Protein AF-A0A1D7NIK4-F1 (afdb_monomer_lite)

Secondary structure (DSSP, 8-state):
-------PPPP--------------PPP-TTTTTSS------SHHHHHHHHHPSP-GGGHHHHHHHHHHHHHHHHTSPPPSS-SEEEE-SS-TTS-EEEEE-SS-SSS--EEEEE-TT--S--S-EEEEE-SSSSSS--EEEEEEEEEE-TTS-EEEEEEEEE-SSSSSS--EEEE--B-SS-SSSPPTTEEEEEE-SSSSSB--EEEEEETTEEEE-PPPTTSB----BTT---GGGS-BTTSBPS-HHHHHHHHHHHHHHT-

Sequence (264 aa):
MLAATRMVWLSLVLVLGTGGAVMSGELPDAQALARAAPNKPTTPEARRLAKVSPYADARRWETFLAVREVFRRNWLKPKSTAPFRQGQSSTFTQYPLLQVEDRDSDGKADFFAYLPPDGSDQTQEFGAFFDLDGNGQTDCVVVYGGLLFDARMEAILWHHYALDTDGDGKFDVRVFEAIDLGHDGLPDDGVTAWVYDTDHDGLIDKAEHIAKGNITAITPQADGRLDLGYILHTEPAEQPRIGGPVPTDFFEMVAREVDALLAR

pLDDT: mean 82.0, std 21.95, range [22.92, 98.19]

Foldseek 3Di:
DDDDDDDDDDDDDDDDDDDDDDDDDDDPDPVVVVPDDDDDQPFPLSNQLVVCFPPDPVCNVSNVVSLVVSFVVLVPAPDDPDFLFWDAAPPDPQQGIKTFHDSRPRSDTFWIDRHGPVRDPDDQWIWTFDPRHPPLFTFKTKHGWDWDAAPVRDIDIWIKMFGDNPPPLFTFKIKGAQADPPPPLGRDPQKIKMFGDPVPPQFTAFMWIAHPNDIDTFDADPQQFGPRNHNVDPDSVPTGGGRHGDPCVVVSSVRVVVSVRVVD

Radius of gyration: 20.89 Å; chains: 1; bounding box: 65×60×44 Å

Structure (mmCIF, N/CA/C/O backbone):
data_AF-A0A1D7NIK4-F1
#
_entry.id   AF-A0A1D7NIK4-F1
#
loop_
_atom_site.group_PDB
_atom_site.id
_atom_site.type_symbol
_atom_site.label_atom_id
_atom_site.label_alt_id
_atom_site.label_comp_id
_atom_site.label_asym_id
_atom_site.label_entity_id
_atom_site.label_seq_id
_atom_site.pdbx_PDB_ins_code
_atom_site.Cartn_x
_atom_site.Cartn_y
_atom_site.Cartn_z
_atom_site.occupancy
_atom_site.B_iso_or_equiv
_atom_site.auth_seq_id
_atom_site.auth_comp_id
_atom_site.auth_asym_id
_atom_site.auth_atom_id
_atom_site.pdbx_PDB_model_num
ATOM 1 N N . MET A 1 1 ? 14.187 38.233 16.240 1.00 37.56 1 MET A N 1
ATOM 2 C CA . MET A 1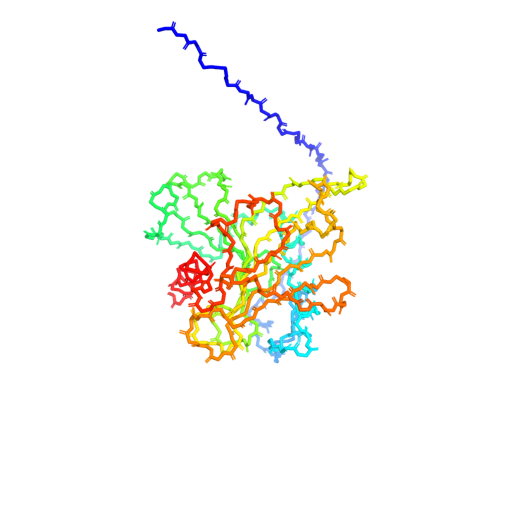 1 ? 12.772 38.650 16.141 1.00 37.56 1 MET A CA 1
ATOM 3 C C . MET A 1 1 ? 12.446 38.828 14.669 1.00 37.56 1 MET A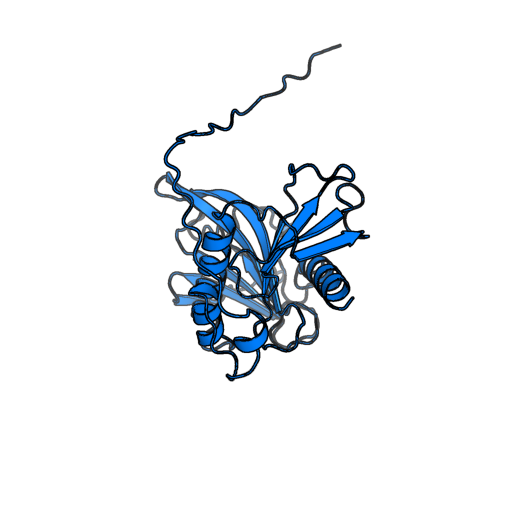 C 1
ATOM 5 O O . MET A 1 1 ? 12.816 39.849 14.116 1.00 37.56 1 MET A O 1
ATOM 9 N N . LEU A 1 2 ? 11.854 37.817 14.032 1.00 27.89 2 LEU A N 1
ATOM 10 C CA . LEU A 1 2 ? 11.203 37.898 12.720 1.00 27.89 2 LEU A CA 1
ATOM 11 C C . LEU A 1 2 ? 10.209 36.733 12.645 1.00 27.89 2 LEU A C 1
ATOM 13 O O . LEU A 1 2 ? 10.490 35.642 13.136 1.00 27.89 2 LEU A O 1
ATOM 17 N N . ALA A 1 3 ? 9.006 37.057 12.187 1.00 28.14 3 ALA A N 1
ATOM 18 C CA . ALA A 1 3 ? 7.764 36.360 12.472 1.00 28.14 3 ALA A CA 1
ATOM 19 C C . ALA A 1 3 ? 7.553 35.120 11.593 1.00 28.14 3 ALA A C 1
ATOM 21 O O . ALA A 1 3 ? 7.819 35.146 10.395 1.00 28.14 3 ALA A O 1
ATOM 22 N N . ALA A 1 4 ? 7.029 34.057 12.205 1.00 28.95 4 ALA A N 1
ATOM 23 C CA . ALA A 1 4 ? 6.537 32.876 11.513 1.00 28.95 4 ALA A CA 1
ATOM 24 C C . ALA A 1 4 ? 5.134 33.153 10.956 1.00 28.95 4 ALA A C 1
ATOM 26 O O . ALA A 1 4 ? 4.177 33.341 11.711 1.00 28.95 4 ALA A O 1
ATOM 27 N N . THR A 1 5 ? 5.012 33.167 9.634 1.00 28.34 5 THR A N 1
ATOM 28 C CA . THR A 1 5 ? 3.728 33.230 8.937 1.00 28.34 5 THR A CA 1
ATOM 29 C C . THR A 1 5 ? 3.129 31.825 8.913 1.00 28.34 5 THR A C 1
ATOM 31 O O . THR A 1 5 ? 3.554 30.972 8.140 1.00 28.34 5 THR A O 1
ATOM 34 N N . ARG A 1 6 ? 2.164 31.555 9.800 1.00 28.47 6 ARG A N 1
ATOM 35 C CA . ARG A 1 6 ? 1.341 30.338 9.753 1.00 28.47 6 ARG A CA 1
ATOM 36 C C . ARG A 1 6 ? 0.286 30.491 8.660 1.00 28.47 6 ARG A C 1
ATOM 38 O O . ARG A 1 6 ? -0.558 31.380 8.737 1.00 28.47 6 ARG A O 1
ATOM 45 N N . MET A 1 7 ? 0.339 29.614 7.665 1.00 22.92 7 MET A N 1
ATOM 46 C CA . MET A 1 7 ? -0.689 29.465 6.640 1.00 22.92 7 MET A CA 1
ATOM 47 C C . MET A 1 7 ? -1.755 28.506 7.187 1.00 22.92 7 MET A C 1
ATOM 49 O O . MET A 1 7 ? -1.470 27.343 7.458 1.00 22.92 7 MET A O 1
ATOM 53 N N . VAL A 1 8 ? -2.959 29.021 7.434 1.00 23.83 8 VAL A N 1
ATOM 54 C CA . VAL A 1 8 ? -4.129 28.246 7.871 1.00 23.83 8 VAL A CA 1
ATOM 55 C C . VAL A 1 8 ? -4.898 27.836 6.619 1.00 23.83 8 VAL A C 1
ATOM 57 O O . VAL A 1 8 ? -5.346 28.707 5.877 1.00 23.83 8 VAL A O 1
ATOM 60 N N . TRP A 1 9 ? -5.062 26.534 6.389 1.00 25.89 9 TRP A N 1
ATOM 61 C CA . TRP A 1 9 ? -5.981 26.012 5.377 1.00 25.89 9 TRP A CA 1
ATOM 62 C C . TRP A 1 9 ? -7.304 25.620 6.046 1.00 25.89 9 TRP A C 1
ATOM 64 O O . TRP A 1 9 ? -7.325 24.870 7.020 1.00 25.89 9 TRP A O 1
ATOM 74 N N . LEU A 1 10 ? -8.398 26.210 5.557 1.00 23.88 10 LEU A N 1
ATOM 75 C CA . LEU A 1 10 ? -9.774 25.985 6.003 1.00 23.88 10 LEU A CA 1
ATOM 76 C C . LEU A 1 10 ? -10.308 24.666 5.420 1.00 23.88 10 LEU A C 1
ATOM 78 O O . LEU A 1 10 ? -10.344 24.516 4.201 1.00 23.88 10 LEU A O 1
ATOM 82 N N . SER A 1 11 ? -10.828 23.778 6.268 1.00 27.28 11 SER A N 1
ATOM 83 C CA . SER A 1 11 ? -11.693 22.670 5.842 1.00 27.28 11 SER A CA 1
ATOM 84 C C . SER A 1 11 ? -13.157 23.107 5.902 1.00 27.28 11 SER A C 1
ATOM 86 O O . SER A 1 11 ? -13.644 23.551 6.942 1.00 27.28 11 SER A O 1
ATOM 88 N N . LEU A 1 12 ? -13.861 22.999 4.775 1.00 23.00 12 LEU A N 1
ATOM 89 C CA . LEU A 1 12 ? -15.284 23.308 4.649 1.00 23.00 12 LEU A CA 1
ATOM 90 C C . LEU A 1 12 ? -16.117 22.102 5.125 1.00 23.00 12 LEU A C 1
ATOM 92 O O . LEU A 1 12 ? -16.074 21.041 4.509 1.00 23.00 12 LEU A O 1
ATOM 96 N N . VAL A 1 13 ? -16.888 22.268 6.204 1.00 28.36 13 VAL A N 1
ATOM 97 C CA . VAL A 1 13 ? -17.883 21.285 6.673 1.00 28.36 13 VAL A CA 1
ATOM 98 C C . VAL A 1 13 ? -19.253 21.679 6.126 1.00 28.36 13 VAL A C 1
ATOM 100 O O . VAL A 1 13 ? -19.734 22.778 6.401 1.00 28.36 13 VAL A O 1
ATOM 103 N N . LEU A 1 14 ? -19.899 20.783 5.376 1.00 24.36 14 LEU A N 1
ATOM 104 C CA . LEU A 1 14 ? -21.299 20.939 4.984 1.00 24.36 14 LEU A CA 1
ATOM 105 C C . LEU A 1 14 ? -22.192 20.220 6.006 1.00 24.36 14 LEU A C 1
ATOM 107 O O . LEU A 1 14 ? -22.173 18.997 6.112 1.00 24.36 14 LEU A O 1
ATOM 111 N N . VAL A 1 15 ? -22.972 20.996 6.758 1.00 28.02 15 VAL A N 1
ATOM 112 C CA . VAL A 1 15 ? -24.031 20.515 7.654 1.00 28.02 15 VAL A CA 1
ATOM 113 C C . VAL A 1 15 ? -25.351 20.519 6.891 1.00 28.02 15 VAL A C 1
ATOM 115 O O . VAL A 1 15 ? -25.781 21.573 6.429 1.00 28.02 15 VAL A O 1
ATOM 118 N N . LEU A 1 16 ? -26.040 19.380 6.839 1.00 26.88 16 LEU A N 1
ATOM 119 C CA . LEU A 1 16 ? -27.485 19.335 6.617 1.00 26.88 16 LEU A CA 1
ATOM 120 C C . LEU A 1 16 ? -28.100 18.320 7.578 1.00 26.88 16 LEU A C 1
ATOM 122 O O . LEU A 1 16 ? -27.759 17.141 7.565 1.00 26.88 16 LEU A O 1
ATOM 126 N N . GLY A 1 17 ? -28.984 18.815 8.441 1.00 23.50 17 GLY A N 1
ATOM 127 C CA . GLY A 1 17 ? -29.736 18.014 9.394 1.00 23.50 17 GLY A CA 1
ATOM 128 C C . GLY A 1 17 ? -31.208 17.840 9.019 1.00 23.50 17 GLY A C 1
ATOM 129 O O . GLY A 1 17 ? -31.740 18.514 8.139 1.00 23.50 17 GLY A O 1
ATOM 130 N N . THR A 1 18 ? -31.844 17.023 9.862 1.00 27.31 18 THR A N 1
ATOM 131 C CA . THR A 1 18 ? -33.275 16.907 10.213 1.00 27.31 18 THR A CA 1
ATOM 132 C C . THR A 1 18 ? -34.111 15.806 9.551 1.00 27.31 18 THR A C 1
ATOM 134 O O . THR A 1 18 ? -34.226 15.712 8.335 1.00 27.31 18 THR A O 1
ATOM 137 N N . GLY A 1 19 ? -34.763 15.015 10.419 1.00 24.12 19 GLY A N 1
ATOM 138 C CA . GLY A 1 19 ? -35.897 14.142 10.102 1.00 24.12 19 GLY A CA 1
ATOM 139 C C . GLY A 1 19 ? -35.912 12.849 10.925 1.00 24.12 19 GLY A C 1
ATOM 140 O O . GLY A 1 19 ? -35.388 11.838 10.479 1.00 24.12 19 GLY A O 1
ATOM 141 N N . GLY A 1 20 ? -36.484 12.877 12.133 1.00 26.28 20 GLY A N 1
ATOM 142 C CA . GLY A 1 20 ? -36.625 11.694 12.988 1.00 26.28 20 GLY A CA 1
ATOM 143 C C . GLY A 1 20 ? -37.840 10.819 12.661 1.00 26.28 20 GLY A C 1
ATOM 144 O O . GLY A 1 20 ? -38.826 11.302 12.114 1.00 26.28 20 GLY A O 1
ATOM 145 N N . ALA A 1 21 ? -37.783 9.556 13.090 1.00 26.33 21 ALA A N 1
ATOM 146 C CA . ALA A 1 21 ? -38.931 8.768 13.542 1.00 26.33 21 ALA A CA 1
ATOM 147 C C . ALA A 1 21 ? -38.431 7.577 14.379 1.00 26.33 21 ALA A C 1
ATOM 149 O O . ALA A 1 21 ? -37.675 6.736 13.900 1.00 26.33 21 ALA A O 1
ATOM 150 N N . VAL A 1 22 ? -38.858 7.524 15.641 1.00 32.38 22 VAL A N 1
ATOM 151 C CA . VAL A 1 22 ? -38.694 6.372 16.534 1.00 32.38 22 VAL A CA 1
ATOM 152 C C . VAL A 1 22 ? -39.801 5.375 16.194 1.00 32.38 22 VAL A C 1
ATOM 154 O O . VAL A 1 22 ? -40.980 5.700 16.320 1.00 32.38 22 VAL A O 1
ATOM 157 N N . MET A 1 23 ? -39.430 4.172 15.763 1.00 26.33 23 MET A N 1
ATOM 158 C CA . MET A 1 23 ? -40.331 3.025 15.647 1.00 26.33 23 MET A CA 1
ATOM 159 C C . MET A 1 23 ? -39.860 1.971 16.646 1.00 26.33 23 MET A C 1
ATOM 161 O O . MET A 1 23 ? -38.822 1.341 16.470 1.00 26.33 23 MET A O 1
ATOM 165 N N . SER A 1 24 ? -40.618 1.824 17.728 1.00 33.50 24 SER A N 1
ATOM 166 C CA . SER A 1 24 ? -40.511 0.720 18.675 1.00 33.50 24 SER A CA 1
ATOM 167 C C . SER A 1 24 ? -41.078 -0.546 18.030 1.00 33.50 24 SER A C 1
ATOM 169 O O . SER A 1 24 ? -42.296 -0.685 17.909 1.00 33.50 24 SER A O 1
ATOM 171 N N . GLY A 1 25 ? -40.201 -1.452 17.609 1.00 27.59 25 GLY A N 1
ATOM 172 C CA . GLY A 1 25 ? -40.534 -2.829 17.258 1.00 27.59 25 GLY A CA 1
ATOM 173 C C . GLY A 1 25 ? -39.597 -3.753 18.024 1.00 27.59 25 GLY A C 1
ATOM 174 O O . GLY A 1 25 ? -38.392 -3.512 18.043 1.00 27.59 25 GLY A O 1
ATOM 175 N N . GLU A 1 26 ? -40.150 -4.754 18.707 1.00 31.38 26 GLU A N 1
ATOM 176 C CA . GLU A 1 26 ? -39.381 -5.765 19.434 1.00 31.38 26 GLU A CA 1
ATOM 177 C C . GLU A 1 26 ? -38.356 -6.411 18.490 1.00 31.38 26 GLU A C 1
ATOM 179 O O . GLU A 1 26 ? -38.710 -7.010 17.472 1.00 31.38 26 GLU A O 1
ATOM 184 N N . LEU A 1 27 ? -37.072 -6.227 18.806 1.00 34.62 27 LEU A N 1
ATOM 185 C CA . LEU A 1 27 ? -35.968 -6.842 18.082 1.00 34.62 27 LEU A CA 1
ATOM 186 C C . LEU A 1 27 ? -35.990 -8.353 18.359 1.00 34.62 27 LEU A C 1
ATOM 188 O O . LEU A 1 27 ? -36.044 -8.746 19.526 1.00 34.62 27 LEU A O 1
ATOM 192 N N . PRO A 1 28 ? -35.928 -9.210 17.326 1.00 36.56 28 PRO A N 1
ATOM 193 C CA . PRO A 1 28 ? -35.724 -10.636 17.521 1.00 36.56 28 PRO A CA 1
ATOM 194 C C . PRO A 1 28 ? -34.431 -10.877 18.302 1.00 36.56 28 PRO A C 1
ATOM 196 O O . PRO A 1 28 ? -33.435 -10.191 18.073 1.00 36.56 28 PRO A O 1
ATOM 199 N N . ASP A 1 29 ? -34.461 -11.863 19.198 1.00 37.84 29 ASP A N 1
ATOM 200 C CA . ASP A 1 29 ? -33.348 -12.274 20.055 1.00 37.84 29 ASP A CA 1
ATOM 201 C C . ASP A 1 29 ? -32.030 -12.351 19.260 1.00 37.84 29 ASP A C 1
ATOM 203 O O . ASP A 1 29 ? -31.799 -13.273 18.471 1.00 37.84 29 ASP A O 1
ATOM 207 N N . ALA A 1 30 ? -31.149 -11.366 19.462 1.00 42.59 30 ALA A N 1
ATOM 208 C CA . ALA A 1 30 ? -29.887 -11.224 18.730 1.00 42.59 30 ALA A CA 1
ATOM 209 C C . ALA A 1 30 ? -28.962 -12.445 18.907 1.00 42.59 30 ALA A C 1
ATOM 211 O O . ALA A 1 30 ? -28.090 -12.709 18.082 1.00 42.59 30 ALA A O 1
ATOM 212 N N . GLN A 1 31 ? -29.192 -13.240 19.955 1.00 40.25 31 GLN A N 1
ATOM 213 C CA . GLN A 1 31 ? -28.455 -14.470 20.233 1.00 40.25 31 GLN A CA 1
ATOM 214 C C . GLN A 1 31 ? -28.869 -15.655 19.341 1.00 40.25 31 GLN A C 1
ATOM 216 O O . GLN A 1 31 ? -28.086 -16.594 19.187 1.00 40.25 31 GLN A O 1
ATOM 221 N N . ALA A 1 32 ? -30.051 -15.623 18.714 1.00 34.31 32 ALA A N 1
ATOM 222 C CA . ALA A 1 32 ? -30.530 -16.700 17.843 1.00 34.31 32 ALA A CA 1
ATOM 223 C C . ALA A 1 32 ? -29.990 -16.602 16.402 1.00 34.31 32 ALA A C 1
ATOM 225 O O . ALA A 1 32 ? -29.831 -17.625 15.739 1.00 34.31 32 ALA A O 1
ATOM 226 N N . LEU A 1 33 ? -29.638 -15.400 15.928 1.00 36.03 33 LEU A N 1
ATOM 227 C CA . LEU A 1 33 ? -29.046 -15.188 14.596 1.00 36.03 33 LEU A CA 1
ATOM 228 C C . LEU A 1 33 ? -27.547 -15.530 14.530 1.00 36.03 33 LEU A C 1
ATOM 230 O O . LEU A 1 33 ? -27.018 -15.761 13.448 1.00 36.03 33 LEU A O 1
ATOM 234 N N . ALA A 1 34 ? -26.874 -15.637 15.679 1.00 41.00 34 ALA A N 1
ATOM 235 C CA . ALA A 1 34 ? -25.447 -15.957 15.767 1.00 41.00 34 ALA A CA 1
ATOM 236 C C . ALA A 1 34 ? -25.125 -17.461 15.617 1.00 41.00 34 ALA A C 1
ATOM 238 O O . ALA A 1 34 ? -23.962 -17.855 15.658 1.00 41.00 34 ALA A O 1
ATOM 239 N N . ARG A 1 35 ? -26.134 -18.332 15.467 1.00 38.31 35 ARG A N 1
ATOM 240 C CA . ARG A 1 35 ? -25.950 -19.792 15.425 1.00 38.31 35 ARG A CA 1
ATOM 241 C C . ARG A 1 35 ? -26.664 -20.439 14.238 1.00 38.31 35 ARG A C 1
ATOM 243 O O . ARG A 1 35 ? -27.588 -21.210 14.455 1.00 38.31 35 ARG A O 1
ATOM 250 N N . ALA A 1 36 ? -26.234 -20.142 13.007 1.00 39.72 36 ALA A N 1
ATOM 251 C CA . ALA A 1 36 ? -26.235 -21.078 11.865 1.00 39.72 36 ALA A CA 1
ATOM 252 C C . ALA A 1 36 ? -25.952 -20.366 10.526 1.00 39.72 36 ALA A C 1
ATOM 254 O O . ALA A 1 36 ? -26.880 -19.901 9.873 1.00 39.72 36 ALA A O 1
ATOM 255 N N . ALA A 1 37 ? -24.694 -20.357 10.078 1.00 37.12 37 ALA A N 1
ATOM 256 C CA . ALA A 1 37 ? -24.295 -20.523 8.671 1.00 37.12 37 ALA A CA 1
ATOM 257 C C . ALA A 1 37 ? -22.758 -20.474 8.567 1.00 37.12 37 ALA A C 1
ATOM 259 O O . ALA A 1 37 ? -22.138 -19.728 9.320 1.00 37.12 37 ALA A O 1
ATOM 260 N N . PRO A 1 38 ? -22.116 -21.209 7.638 1.00 44.88 38 PRO A N 1
ATOM 261 C CA . PRO A 1 38 ? -20.752 -20.878 7.236 1.00 44.88 38 PRO A CA 1
ATOM 262 C C . PRO A 1 38 ? -20.760 -19.426 6.738 1.00 44.88 38 PRO A C 1
ATOM 264 O O . PRO A 1 38 ? -21.535 -19.102 5.833 1.00 44.88 38 PRO A O 1
ATOM 267 N N . ASN A 1 39 ? -19.976 -18.561 7.391 1.00 52.56 39 ASN A N 1
ATOM 268 C CA . ASN A 1 39 ? -19.980 -17.104 7.230 1.00 52.56 39 ASN A CA 1
ATOM 269 C C . ASN A 1 39 ? -19.757 -16.704 5.766 1.00 52.56 39 ASN A C 1
ATOM 271 O O . ASN A 1 39 ? -18.629 -16.522 5.314 1.00 52.56 39 ASN A O 1
ATOM 275 N N . LYS A 1 40 ? -20.840 -16.563 4.995 1.00 58.41 40 LYS A N 1
ATOM 276 C CA . LYS A 1 40 ? -20.773 -15.868 3.712 1.00 58.41 40 LYS A CA 1
ATOM 277 C C . LYS A 1 40 ? -20.481 -14.398 4.010 1.00 58.41 40 LYS A C 1
ATOM 279 O O . LYS A 1 40 ? -21.177 -13.844 4.859 1.00 58.41 40 LYS A O 1
ATOM 284 N N . PRO A 1 41 ? -19.544 -13.754 3.295 1.00 65.38 41 PRO A N 1
ATOM 285 C CA . PRO A 1 41 ? -19.289 -12.332 3.467 1.00 65.38 41 PRO A CA 1
ATOM 286 C C . PRO A 1 41 ? -20.588 -11.536 3.271 1.00 65.38 41 PRO A C 1
ATOM 288 O O . PRO A 1 41 ? -21.255 -11.626 2.228 1.00 65.38 41 PRO A O 1
ATOM 291 N N . THR A 1 42 ? -20.997 -10.809 4.305 1.00 78.62 42 THR A N 1
ATOM 292 C CA . THR A 1 42 ? -22.301 -10.135 4.371 1.00 78.62 42 THR A CA 1
ATOM 293 C C . THR A 1 42 ? -22.238 -8.727 3.785 1.00 78.62 42 THR A C 1
ATOM 295 O O . THR A 1 42 ? -23.211 -8.287 3.158 1.00 78.62 42 THR A O 1
ATOM 298 N N . THR A 1 43 ? -21.086 -8.060 3.861 1.00 85.94 43 THR A N 1
ATOM 299 C CA . THR A 1 43 ? -20.864 -6.720 3.304 1.00 85.94 43 THR A CA 1
ATOM 300 C C . THR A 1 43 ? -20.434 -6.782 1.828 1.00 85.94 43 THR A C 1
ATOM 302 O O . THR A 1 43 ? -19.897 -7.793 1.355 1.00 85.94 43 THR A O 1
ATOM 305 N N . PRO A 1 44 ? -20.723 -5.745 1.016 1.00 88.69 44 PRO A N 1
ATOM 306 C CA . PRO A 1 44 ? -20.189 -5.634 -0.342 1.00 88.69 44 PRO A CA 1
ATOM 307 C C . PRO A 1 44 ? -18.656 -5.656 -0.399 1.00 88.69 44 PRO A C 1
ATOM 309 O O . PRO A 1 44 ? -18.100 -6.203 -1.352 1.00 88.69 44 PRO A O 1
ATOM 312 N N . GLU A 1 45 ? -18.001 -5.067 0.598 1.00 90.38 45 GLU A N 1
ATOM 313 C CA . GLU A 1 45 ? -16.551 -4.973 0.752 1.00 90.38 45 GLU A CA 1
ATOM 314 C C . GLU A 1 45 ? -15.939 -6.354 1.022 1.00 90.38 45 GLU A C 1
ATOM 316 O O . GLU A 1 45 ? -15.155 -6.831 0.197 1.00 90.38 45 GLU A O 1
ATOM 321 N N . ALA A 1 46 ? -16.410 -7.073 2.043 1.00 87.88 46 ALA A N 1
ATOM 322 C CA . ALA A 1 46 ? -15.957 -8.432 2.334 1.00 87.88 46 ALA A CA 1
ATOM 323 C C . ALA A 1 46 ? -16.237 -9.404 1.168 1.00 87.88 46 ALA A C 1
ATOM 325 O O . ALA A 1 46 ? -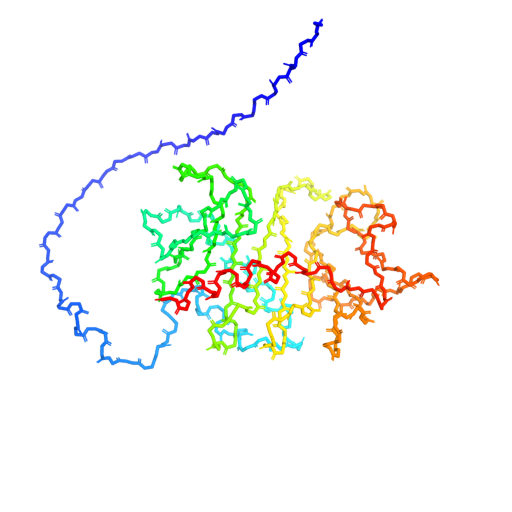15.406 -10.247 0.827 1.00 87.88 46 ALA A O 1
ATOM 326 N N . ARG A 1 47 ? -17.373 -9.261 0.458 1.00 90.62 47 ARG A N 1
ATOM 327 C CA . ARG A 1 47 ? -17.642 -10.040 -0.774 1.00 90.62 47 ARG A CA 1
ATOM 328 C C . ARG A 1 47 ? -16.672 -9.734 -1.909 1.00 90.62 47 ARG A C 1
ATOM 330 O O . ARG A 1 47 ? -16.511 -10.576 -2.792 1.00 90.62 47 ARG A O 1
ATOM 337 N N . ARG A 1 48 ? -16.122 -8.522 -1.966 1.00 92.88 48 ARG A N 1
ATOM 338 C CA . ARG A 1 48 ? -15.155 -8.132 -2.994 1.00 92.88 48 ARG A CA 1
ATOM 339 C C . ARG A 1 48 ? -13.799 -8.756 -2.692 1.00 92.88 48 ARG A C 1
ATOM 341 O O . ARG A 1 48 ? -13.255 -9.391 -3.590 1.00 92.88 48 ARG A O 1
ATOM 348 N N . LEU A 1 49 ? -13.322 -8.645 -1.453 1.00 91.69 49 LEU A N 1
ATOM 349 C CA . LEU A 1 49 ? -12.062 -9.259 -1.020 1.00 91.69 49 LEU A CA 1
ATOM 350 C C . LEU A 1 49 ? -12.102 -10.782 -1.177 1.00 91.69 49 LEU A C 1
ATOM 352 O O . LEU A 1 49 ? -11.242 -11.348 -1.839 1.00 91.69 49 LEU A O 1
ATOM 356 N N . ALA A 1 50 ? -13.194 -11.434 -0.767 1.00 91.12 50 ALA A N 1
ATOM 357 C CA . ALA A 1 50 ? -13.354 -12.885 -0.903 1.00 91.12 50 ALA A CA 1
ATOM 358 C C . ALA A 1 50 ? -13.256 -13.430 -2.347 1.00 91.12 50 ALA A C 1
ATOM 360 O O . ALA A 1 50 ? -13.108 -14.633 -2.538 1.00 91.12 50 ALA A O 1
ATOM 361 N N . LYS A 1 51 ? -13.372 -12.585 -3.383 1.00 92.44 51 LYS A N 1
ATOM 362 C CA . LYS A 1 51 ? -13.178 -13.003 -4.787 1.00 92.44 51 LYS A CA 1
ATOM 363 C C . LYS A 1 51 ? -11.713 -13.030 -5.206 1.00 92.44 51 LYS A C 1
ATOM 365 O O . LYS A 1 51 ? -11.377 -13.744 -6.151 1.00 92.44 51 LYS A O 1
ATOM 370 N N . VAL A 1 52 ? -10.883 -12.220 -4.561 1.00 92.50 52 VAL A N 1
ATOM 371 C CA . VAL A 1 52 ? -9.463 -12.039 -4.884 1.00 92.50 52 VAL A CA 1
ATOM 372 C C . VAL A 1 52 ? -8.544 -12.704 -3.862 1.00 92.50 52 VAL A C 1
ATOM 374 O O . VAL A 1 52 ? -7.399 -12.964 -4.194 1.00 92.50 52 VAL A O 1
ATOM 377 N N . SER A 1 53 ? -9.076 -13.056 -2.692 1.00 90.50 53 SER A N 1
ATOM 378 C CA . SER A 1 53 ? -8.453 -13.877 -1.653 1.00 90.50 53 SER A CA 1
ATOM 379 C C . SER A 1 53 ? -8.369 -15.373 -2.019 1.00 90.50 53 SER A C 1
ATOM 381 O O . SER A 1 53 ? -9.272 -15.883 -2.698 1.00 90.50 53 SER A O 1
ATOM 383 N N . PRO A 1 54 ? -7.334 -16.101 -1.555 1.00 92.94 54 PRO A N 1
ATOM 384 C CA . PRO A 1 54 ? -6.047 -15.560 -1.098 1.00 92.94 54 PRO A CA 1
ATOM 385 C C . PRO A 1 54 ? -5.296 -14.880 -2.254 1.00 92.94 54 PRO A C 1
ATOM 387 O O . PRO A 1 54 ? -5.654 -15.080 -3.428 1.00 92.94 54 PRO A O 1
ATOM 390 N N . TYR A 1 55 ? -4.268 -14.088 -1.923 1.00 92.38 55 TYR A N 1
ATOM 391 C CA . TYR A 1 55 ? -3.400 -13.471 -2.927 1.00 92.38 55 TYR A CA 1
ATOM 392 C C . TYR A 1 55 ? -2.881 -14.528 -3.915 1.00 92.38 55 TYR A C 1
ATOM 394 O O . TYR A 1 55 ? -2.619 -15.679 -3.571 1.00 92.38 55 TYR A O 1
ATOM 402 N N . ALA A 1 56 ? -2.801 -14.142 -5.186 1.00 92.00 56 ALA A N 1
ATOM 403 C CA . ALA A 1 56 ? -2.241 -14.978 -6.232 1.00 92.00 56 ALA A CA 1
ATOM 404 C C . ALA A 1 56 ? -1.643 -14.089 -7.319 1.00 92.00 56 ALA A C 1
ATOM 406 O O . ALA A 1 56 ? -2.348 -13.247 -7.881 1.00 92.00 56 ALA A O 1
ATOM 407 N N . ASP A 1 57 ? -0.394 -14.351 -7.696 1.00 89.56 57 ASP A N 1
ATOM 408 C CA . ASP A 1 57 ? 0.350 -13.584 -8.704 1.00 89.56 57 ASP A CA 1
ATOM 409 C C . ASP A 1 57 ? -0.388 -13.418 -10.037 1.00 89.56 57 ASP A C 1
ATOM 411 O O . ASP A 1 57 ? -0.355 -12.354 -10.665 1.00 89.56 57 ASP A O 1
ATOM 415 N N . ALA A 1 58 ? -1.117 -14.458 -10.454 1.00 91.06 58 ALA A N 1
ATOM 416 C CA . ALA A 1 58 ? -1.916 -14.456 -11.678 1.00 91.06 58 ALA A CA 1
ATOM 417 C C . ALA A 1 58 ? -3.110 -13.482 -11.642 1.00 91.06 58 ALA A C 1
ATOM 419 O O . ALA A 1 58 ? -3.668 -13.182 -12.693 1.00 91.06 58 ALA A O 1
ATOM 420 N N . ARG A 1 59 ? -3.515 -13.016 -10.453 1.00 91.94 59 ARG A N 1
ATOM 421 C CA . ARG A 1 59 ? -4.639 -12.093 -10.217 1.00 91.94 59 ARG A CA 1
ATOM 422 C C . ARG A 1 59 ? -4.220 -10.833 -9.451 1.00 91.94 59 ARG A C 1
ATOM 424 O O . ARG A 1 59 ? -5.066 -10.133 -8.899 1.00 91.94 59 ARG A O 1
ATOM 431 N N . ARG A 1 60 ? -2.914 -10.555 -9.361 1.00 92.62 60 ARG A N 1
ATOM 432 C CA . ARG A 1 60 ? -2.368 -9.492 -8.499 1.00 92.62 60 ARG A CA 1
ATOM 433 C C . ARG A 1 60 ? -2.959 -8.115 -8.795 1.00 92.62 60 ARG A C 1
ATOM 435 O O . ARG A 1 60 ? -3.247 -7.355 -7.874 1.00 92.62 60 ARG A O 1
ATOM 442 N N . TRP A 1 61 ? -3.219 -7.820 -10.070 1.00 93.81 61 TRP A N 1
ATOM 443 C CA . TRP A 1 61 ? -3.837 -6.559 -10.473 1.00 93.81 61 TRP A CA 1
ATOM 444 C C . TRP A 1 61 ? -5.294 -6.460 -10.010 1.00 93.81 61 TRP A C 1
ATOM 446 O O . TRP A 1 61 ? -5.705 -5.431 -9.475 1.00 93.81 61 TRP A O 1
ATOM 456 N N . GLU A 1 62 ? -6.079 -7.531 -10.148 1.00 94.31 62 GLU A N 1
ATOM 457 C CA . GLU A 1 62 ? -7.443 -7.585 -9.623 1.00 94.31 62 GLU A CA 1
ATOM 458 C C . GLU A 1 62 ? -7.471 -7.469 -8.097 1.00 94.31 62 GLU A C 1
ATOM 460 O O . GLU A 1 62 ? -8.331 -6.763 -7.565 1.00 94.31 62 GLU A O 1
ATOM 465 N N . THR A 1 63 ? -6.530 -8.116 -7.402 1.00 94.44 63 THR A N 1
ATOM 466 C CA . THR A 1 63 ? -6.377 -8.004 -5.945 1.00 94.44 63 THR A CA 1
ATOM 467 C C . THR A 1 63 ? -6.100 -6.565 -5.538 1.00 94.44 63 THR A C 1
ATOM 469 O O . THR A 1 63 ? -6.829 -6.020 -4.711 1.00 94.44 63 THR A O 1
ATOM 472 N N . PHE A 1 64 ? -5.130 -5.909 -6.176 1.00 94.75 64 PHE A N 1
ATOM 473 C CA . PHE A 1 64 ? -4.817 -4.504 -5.920 1.00 94.75 64 PHE A CA 1
ATOM 474 C C . PHE A 1 64 ? -6.023 -3.587 -6.142 1.00 94.75 64 PHE A C 1
ATOM 476 O O . PHE A 1 64 ? -6.362 -2.788 -5.271 1.00 94.75 64 PHE A O 1
ATOM 483 N N . LEU A 1 65 ? -6.729 -3.726 -7.269 1.00 94.50 65 LEU A N 1
ATOM 484 C CA . LEU A 1 65 ? -7.921 -2.919 -7.545 1.00 94.50 65 LEU A CA 1
ATOM 485 C C . LEU A 1 65 ? -9.035 -3.155 -6.517 1.00 94.50 65 LEU A C 1
ATOM 487 O O . LEU A 1 65 ? -9.740 -2.215 -6.139 1.00 94.50 65 LEU A O 1
ATOM 491 N N . ALA A 1 66 ? -9.211 -4.398 -6.065 1.00 95.38 66 ALA A N 1
ATOM 492 C CA . ALA A 1 66 ? -10.185 -4.740 -5.038 1.00 95.38 66 ALA A CA 1
ATOM 493 C C . ALA A 1 66 ? -9.831 -4.108 -3.687 1.00 95.38 66 ALA A C 1
ATOM 495 O O . ALA A 1 66 ? -10.696 -3.455 -3.099 1.00 95.38 66 ALA A O 1
ATOM 496 N N . VAL A 1 67 ? -8.580 -4.255 -3.243 1.00 95.44 67 VAL A N 1
ATOM 497 C CA . VAL A 1 67 ? -8.046 -3.654 -2.011 1.00 95.44 67 VAL A CA 1
ATOM 498 C C . VAL A 1 67 ? -8.184 -2.135 -2.056 1.00 95.44 67 VAL A C 1
ATOM 500 O O . VAL A 1 67 ? -8.807 -1.550 -1.172 1.00 95.44 67 VAL A O 1
ATOM 503 N N . ARG A 1 68 ? -7.712 -1.495 -3.131 1.00 93.94 68 ARG A N 1
ATOM 504 C CA . ARG A 1 68 ? -7.799 -0.043 -3.336 1.00 93.94 68 ARG A CA 1
ATOM 505 C C . ARG A 1 68 ? -9.233 0.472 -3.264 1.00 93.94 68 ARG A C 1
ATOM 507 O O . ARG A 1 68 ? -9.496 1.484 -2.619 1.00 93.94 68 ARG A O 1
ATOM 514 N N . GLU A 1 69 ? -10.183 -0.210 -3.902 1.00 93.25 69 GLU A N 1
ATOM 515 C CA . GLU A 1 69 ? -11.589 0.207 -3.873 1.00 93.25 69 GLU A CA 1
ATOM 516 C C . GLU A 1 69 ? -12.234 -0.003 -2.496 1.00 93.25 69 GLU A C 1
ATOM 518 O O . GLU A 1 69 ? -13.030 0.837 -2.073 1.00 93.25 69 GLU A O 1
ATOM 523 N N . VAL A 1 70 ? -11.916 -1.091 -1.786 1.00 93.12 70 VAL A N 1
ATOM 524 C CA . VAL A 1 70 ? -12.407 -1.310 -0.412 1.00 93.12 70 VAL A CA 1
ATOM 525 C C . VAL A 1 70 ? -11.848 -0.248 0.525 1.00 93.12 70 VAL A C 1
ATOM 527 O O . VAL A 1 70 ? -12.624 0.437 1.192 1.00 93.12 70 VAL A O 1
ATOM 530 N N . PHE A 1 71 ? -10.533 -0.034 0.489 1.00 93.19 71 PHE A N 1
ATOM 531 C CA . PHE A 1 71 ? -9.871 1.025 1.237 1.00 93.19 71 PHE A CA 1
ATOM 532 C C . PHE A 1 71 ? -10.521 2.386 0.963 1.00 93.19 71 PHE A C 1
ATOM 534 O O . PHE A 1 71 ? -10.983 3.040 1.892 1.00 93.19 71 PHE A O 1
ATOM 541 N N . ARG A 1 72 ? -10.672 2.788 -0.306 1.00 89.88 72 ARG A N 1
ATOM 542 C CA . ARG A 1 72 ? -11.269 4.083 -0.677 1.00 89.88 72 ARG A CA 1
ATOM 543 C C . ARG A 1 72 ? -12.696 4.245 -0.157 1.00 89.88 72 ARG A C 1
ATOM 545 O O . ARG A 1 72 ? -13.086 5.332 0.265 1.00 89.88 72 ARG A O 1
ATOM 552 N N . ARG A 1 73 ? -13.506 3.186 -0.196 1.00 89.31 73 ARG A N 1
ATOM 553 C CA . ARG A 1 73 ? -14.880 3.232 0.324 1.00 89.31 73 ARG A CA 1
ATOM 554 C C . ARG A 1 73 ? -14.908 3.411 1.827 1.00 89.31 73 ARG A C 1
ATOM 556 O O . ARG A 1 73 ? -15.666 4.242 2.312 1.00 89.31 73 ARG A O 1
ATOM 563 N N . ASN A 1 74 ? -14.095 2.650 2.543 1.00 87.31 74 ASN A N 1
ATOM 564 C CA . ASN A 1 74 ? -14.023 2.715 3.995 1.00 87.31 74 ASN A CA 1
ATOM 565 C C . ASN A 1 74 ? -13.355 4.011 4.482 1.00 87.31 74 ASN A C 1
ATOM 567 O O . ASN A 1 74 ? -13.767 4.572 5.496 1.00 87.31 74 ASN A O 1
ATOM 571 N N . TRP A 1 75 ? -12.410 4.553 3.711 1.00 85.44 75 TRP A N 1
ATOM 572 C CA . TRP A 1 75 ? -11.802 5.865 3.926 1.00 85.44 75 TRP A CA 1
ATOM 573 C C . TRP A 1 75 ? -12.856 6.978 3.971 1.00 85.44 75 TRP A C 1
ATOM 575 O O . TRP A 1 75 ? -12.839 7.827 4.857 1.00 85.44 75 TRP A O 1
ATOM 585 N N . LEU A 1 76 ? -13.810 6.940 3.035 1.00 83.31 76 LEU A N 1
ATOM 586 C CA . LEU A 1 76 ? -14.868 7.945 2.889 1.00 83.31 76 LEU A CA 1
ATOM 587 C C . LEU A 1 76 ? -16.025 7.791 3.887 1.00 83.31 76 LEU A C 1
ATOM 589 O O . LEU A 1 76 ? -16.894 8.666 3.947 1.00 83.31 76 LEU A O 1
ATOM 593 N N . LYS A 1 77 ? -16.084 6.691 4.644 1.00 83.69 77 LYS A N 1
ATOM 594 C CA . LYS A 1 77 ? -17.115 6.511 5.670 1.00 83.69 77 LYS A CA 1
ATOM 595 C C . LYS A 1 77 ? -16.818 7.406 6.878 1.00 83.69 77 LYS A C 1
ATOM 597 O O . LYS A 1 77 ? -15.650 7.618 7.210 1.00 83.69 77 LYS A O 1
ATOM 602 N N . PRO A 1 78 ? -17.857 7.912 7.569 1.00 75.62 78 PRO A N 1
ATOM 603 C CA . PRO A 1 78 ? -17.671 8.547 8.865 1.00 75.62 78 PRO A CA 1
ATOM 604 C C . PRO A 1 78 ? -16.904 7.618 9.808 1.00 75.62 78 PRO A C 1
ATOM 606 O O . PRO A 1 78 ? -17.119 6.404 9.784 1.00 75.62 78 PRO A O 1
ATOM 609 N N . LYS A 1 79 ? -16.043 8.195 10.651 1.00 70.25 79 LYS A N 1
ATOM 610 C CA . LYS A 1 79 ? -15.358 7.451 11.711 1.00 70.25 79 LYS A CA 1
ATOM 611 C C . LYS A 1 79 ? -16.387 6.685 12.547 1.00 70.25 79 LYS A C 1
ATOM 613 O O . LYS A 1 79 ? -17.450 7.229 12.865 1.00 70.25 79 LYS A O 1
ATOM 618 N N . SER A 1 80 ? -16.062 5.451 12.927 1.00 69.25 80 SER A N 1
ATOM 619 C CA . SER A 1 80 ? -16.894 4.726 13.885 1.00 69.25 80 SER A CA 1
ATOM 620 C C . SER A 1 80 ? -16.945 5.486 15.214 1.00 69.25 80 SER A C 1
ATOM 622 O O . SER A 1 80 ? -15.925 5.956 15.721 1.00 69.25 80 SER A O 1
ATOM 624 N N . THR A 1 81 ? -18.132 5.590 15.812 1.00 66.31 81 THR A N 1
ATOM 625 C CA . THR A 1 81 ? -18.300 6.201 17.140 1.00 66.31 81 THR A CA 1
ATOM 626 C C . THR A 1 81 ? -17.703 5.349 18.259 1.00 66.31 81 THR A C 1
ATOM 628 O O . THR A 1 81 ? -17.530 5.844 19.370 1.00 66.31 81 THR A O 1
ATOM 631 N N . ALA A 1 82 ? -17.409 4.075 17.987 1.00 77.69 82 ALA A N 1
ATOM 632 C CA . ALA A 1 82 ? -16.754 3.167 18.916 1.00 77.69 82 ALA A CA 1
ATOM 633 C C . ALA A 1 82 ? -15.621 2.410 18.200 1.00 77.69 82 ALA A C 1
ATOM 635 O O . ALA A 1 82 ? -15.862 1.826 17.140 1.00 77.69 82 ALA A O 1
ATOM 636 N N . PRO A 1 83 ? -14.396 2.401 18.750 1.00 86.44 83 PRO A N 1
ATOM 637 C CA . PRO A 1 83 ? -13.315 1.595 18.198 1.00 86.44 83 PRO A CA 1
ATOM 638 C C . PRO A 1 83 ? -13.668 0.108 18.286 1.00 86.44 83 PRO A C 1
ATOM 640 O O . PRO A 1 83 ? -14.316 -0.322 19.242 1.00 86.44 83 PRO A O 1
ATOM 643 N N . PHE A 1 84 ? -13.180 -0.687 17.335 1.00 90.94 84 PHE A N 1
ATOM 644 C CA . PHE A 1 84 ? -13.217 -2.144 17.460 1.00 90.94 84 PHE A CA 1
ATOM 645 C C . PHE A 1 84 ? -12.299 -2.585 18.605 1.00 90.94 84 PHE A C 1
ATOM 647 O O . PHE A 1 84 ? -12.676 -3.386 19.461 1.00 90.94 84 PHE A O 1
ATOM 654 N N . ARG A 1 85 ? -11.096 -1.999 18.661 1.00 94.56 85 ARG A N 1
ATOM 655 C CA . ARG A 1 85 ? -10.142 -2.185 19.756 1.00 94.56 85 ARG A CA 1
ATOM 656 C C . ARG A 1 85 ? -9.172 -1.008 19.849 1.00 94.56 85 ARG A C 1
ATOM 658 O O . ARG A 1 85 ? -8.946 -0.303 18.870 1.00 94.56 85 ARG A O 1
ATOM 665 N N . GLN A 1 86 ? -8.596 -0.799 21.031 1.00 94.31 86 GLN A N 1
ATOM 666 C CA . GLN A 1 86 ? -7.563 0.208 21.273 1.00 94.31 86 GLN A CA 1
ATOM 667 C C . GLN A 1 86 ? -6.441 -0.346 22.149 1.00 94.31 86 GLN A C 1
ATOM 669 O O . GLN A 1 86 ? -6.678 -1.176 23.030 1.00 94.31 86 GLN A O 1
ATOM 674 N N . GLY A 1 87 ? -5.225 0.144 21.932 1.00 94.19 87 GLY A N 1
ATOM 675 C CA . GLY A 1 87 ? -4.043 -0.218 22.703 1.00 94.19 87 GLY A CA 1
ATOM 676 C C . GLY A 1 87 ? -2.954 0.845 22.629 1.00 94.19 87 GLY A C 1
ATOM 677 O O . GLY A 1 87 ? -3.079 1.845 21.930 1.00 94.19 87 GLY A O 1
ATOM 678 N N . GLN A 1 88 ? -1.881 0.631 23.386 1.00 94.12 88 GLN A N 1
ATOM 679 C CA . GLN A 1 88 ? -0.696 1.479 23.307 1.00 94.12 88 GLN A CA 1
ATOM 680 C C . GLN A 1 88 ? 0.241 0.962 22.213 1.00 94.12 88 GLN A C 1
ATOM 682 O O . GLN A 1 88 ? 0.590 -0.220 22.218 1.00 94.12 88 GLN A O 1
ATOM 687 N N . SER A 1 89 ? 0.635 1.858 21.314 1.00 92.38 89 SER A N 1
ATOM 688 C CA . SER A 1 89 ? 1.714 1.684 20.349 1.00 92.38 89 SER A CA 1
ATOM 689 C C . SER A 1 89 ? 3.054 1.977 21.015 1.00 92.38 89 SER A C 1
ATOM 691 O O . SER A 1 89 ? 3.189 2.904 21.816 1.00 92.38 89 SER A O 1
ATOM 693 N N . SER A 1 90 ? 4.057 1.183 20.662 1.00 85.75 90 SER A N 1
ATOM 694 C CA . SER A 1 90 ? 5.462 1.446 20.994 1.00 85.75 90 SER A CA 1
ATOM 695 C C . SER A 1 90 ? 6.221 2.104 19.842 1.00 85.75 90 SER A C 1
ATOM 697 O O . SER A 1 90 ? 7.310 2.638 20.046 1.00 85.75 90 SER A O 1
ATOM 699 N N . THR A 1 91 ? 5.625 2.084 18.653 1.00 81.94 91 THR A N 1
ATOM 700 C CA . THR A 1 91 ? 6.177 2.586 17.400 1.00 81.94 91 THR A CA 1
ATOM 701 C C . THR A 1 91 ? 6.148 4.106 17.335 1.00 81.94 91 THR A C 1
ATOM 703 O O . THR A 1 91 ? 7.180 4.761 17.173 1.00 81.94 91 THR A O 1
ATOM 706 N N . PHE A 1 92 ? 4.963 4.692 17.510 1.00 83.38 92 PHE A N 1
ATOM 707 C CA . PHE A 1 92 ? 4.771 6.129 17.378 1.00 83.38 92 PHE A CA 1
ATOM 708 C C . PHE A 1 92 ? 4.678 6.789 18.743 1.00 83.38 92 PHE A C 1
ATOM 710 O O . PHE A 1 92 ? 3.604 6.991 19.296 1.00 83.38 92 PHE A O 1
ATOM 717 N N . THR A 1 93 ? 5.819 7.208 19.285 1.00 84.19 93 THR A N 1
ATOM 718 C CA . THR A 1 93 ? 5.853 7.865 20.606 1.00 84.19 93 THR A CA 1
ATOM 719 C C . THR A 1 93 ? 5.045 9.168 20.672 1.00 84.19 93 THR A C 1
ATOM 721 O O . THR A 1 93 ? 4.566 9.534 21.744 1.00 84.19 93 THR A O 1
ATOM 724 N N . GLN A 1 94 ? 4.861 9.859 19.541 1.00 86.19 94 GLN A N 1
ATOM 725 C CA . GLN A 1 94 ? 4.016 11.059 19.442 1.00 86.19 94 GLN A CA 1
ATOM 726 C C . GLN A 1 94 ? 2.524 10.732 19.264 1.00 86.19 94 GLN A C 1
ATOM 728 O O . GLN A 1 94 ? 1.678 11.543 19.638 1.00 86.19 94 GLN A O 1
ATOM 733 N N . TYR A 1 95 ? 2.213 9.538 18.754 1.00 90.75 95 TYR A N 1
ATOM 734 C CA . TYR A 1 95 ? 0.859 9.039 18.516 1.00 90.75 95 TYR A CA 1
ATOM 735 C C . TYR A 1 95 ? 0.682 7.656 19.171 1.00 90.75 95 TYR A C 1
ATOM 737 O O . TYR A 1 95 ? 0.509 6.648 18.483 1.00 90.75 95 TYR A O 1
ATOM 745 N N . PRO A 1 96 ? 0.786 7.569 20.510 1.00 92.69 96 PRO A N 1
ATOM 746 C CA . PRO A 1 96 ? 0.933 6.291 21.197 1.00 92.69 96 PRO A CA 1
ATOM 747 C C . PRO A 1 96 ? -0.374 5.503 21.300 1.00 92.69 96 PRO A C 1
ATOM 749 O O . PRO A 1 96 ? -0.355 4.379 21.789 1.00 92.69 96 PRO A O 1
ATOM 752 N N . LEU A 1 97 ? -1.521 6.054 20.901 1.00 93.81 97 LEU A N 1
ATOM 753 C CA . LEU A 1 97 ? -2.794 5.343 20.961 1.00 93.81 97 LEU A CA 1
ATOM 754 C C . LEU A 1 97 ? -3.086 4.692 19.606 1.00 93.81 9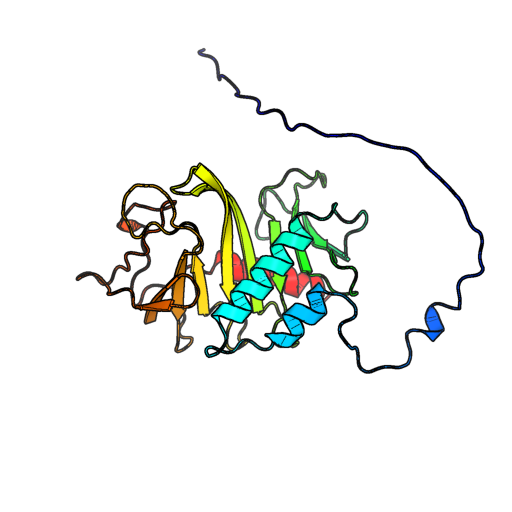7 LEU A C 1
ATOM 756 O O . LEU A 1 97 ? -3.526 5.371 18.685 1.00 93.81 97 LEU A O 1
ATOM 760 N N . LEU A 1 98 ? -2.892 3.377 19.494 1.00 95.00 98 LEU A N 1
ATOM 761 C CA . LEU A 1 98 ? -3.350 2.611 18.336 1.00 95.00 98 LEU A CA 1
ATOM 762 C C . LEU A 1 98 ? -4.834 2.284 18.506 1.00 95.00 98 LEU A C 1
ATOM 764 O O . LEU A 1 98 ? -5.237 1.641 19.478 1.00 95.00 98 LEU A O 1
ATOM 768 N N . GLN A 1 99 ? -5.637 2.704 17.540 1.00 93.69 99 GLN A N 1
ATOM 769 C CA . GLN A 1 99 ? -7.046 2.373 17.413 1.00 93.69 99 GLN A CA 1
ATOM 770 C C . GLN A 1 99 ? -7.260 1.565 16.138 1.00 93.69 99 GLN A C 1
ATOM 772 O O . GLN A 1 99 ? -6.804 1.977 15.077 1.00 93.69 99 GLN A O 1
ATOM 777 N N . VAL A 1 100 ? -8.007 0.466 16.236 1.00 94.62 100 VAL A N 1
ATOM 778 C CA . VAL A 1 100 ? -8.520 -0.272 15.077 1.00 94.62 100 VAL A CA 1
ATOM 779 C C . VAL A 1 100 ? -10.041 -0.183 15.017 1.00 94.62 100 VAL A C 1
ATOM 781 O O . VAL A 1 100 ? -10.721 -0.105 16.047 1.00 94.62 100 VAL A O 1
ATOM 784 N N . GLU A 1 101 ? -10.577 -0.155 13.805 1.00 92.81 101 GLU A N 1
ATOM 785 C CA . GLU A 1 101 ? -11.985 0.076 13.493 1.00 92.81 101 GLU A CA 1
ATOM 786 C C . GLU A 1 101 ? -12.504 -1.009 12.551 1.00 92.81 101 GLU A C 1
ATOM 788 O O . GLU A 1 101 ? -11.766 -1.497 11.703 1.00 92.81 101 GLU A O 1
ATOM 793 N N . ASP A 1 102 ? -13.782 -1.345 12.710 1.00 90.75 102 ASP A N 1
ATOM 794 C CA . ASP A 1 102 ? -14.578 -2.118 11.757 1.00 90.75 102 ASP A CA 1
ATOM 795 C C . ASP A 1 102 ? -15.453 -1.116 10.987 1.00 90.75 102 ASP A C 1
ATOM 797 O O . ASP A 1 102 ? -16.495 -0.662 11.479 1.00 90.75 102 ASP A O 1
ATOM 801 N N . ARG A 1 103 ? -14.974 -0.656 9.825 1.00 88.50 103 ARG A N 1
ATOM 802 C CA . ARG A 1 103 ? -15.651 0.390 9.042 1.00 88.50 103 ARG A CA 1
ATOM 803 C C . ARG A 1 103 ? -16.703 -0.148 8.094 1.00 88.50 103 ARG A C 1
ATOM 805 O O . ARG A 1 103 ? -17.538 0.627 7.610 1.00 88.50 103 ARG A O 1
ATOM 812 N N . ASP A 1 104 ? -16.690 -1.430 7.771 1.00 86.19 104 ASP A N 1
ATOM 813 C CA . ASP A 1 104 ? -17.731 -2.047 6.953 1.00 86.19 104 ASP A CA 1
ATOM 814 C C . ASP A 1 104 ? -18.818 -2.766 7.756 1.00 86.19 104 ASP A C 1
ATOM 816 O O . ASP A 1 104 ? -19.873 -3.065 7.189 1.00 86.19 104 ASP A O 1
ATOM 820 N N . SER A 1 105 ? -18.649 -2.844 9.077 1.00 85.12 105 SER A N 1
ATOM 821 C CA . SER A 1 105 ? -19.567 -3.467 10.031 1.00 85.12 105 SER A CA 1
ATOM 822 C C . SER A 1 105 ? -19.762 -4.959 9.759 1.00 85.12 105 SER A C 1
ATOM 824 O O . SER A 1 105 ? -20.875 -5.478 9.913 1.00 85.12 105 SER A O 1
ATOM 826 N N . ASP A 1 106 ? -18.705 -5.645 9.321 1.00 85.06 106 ASP A N 1
ATOM 827 C CA . ASP A 1 106 ? -18.710 -7.090 9.083 1.00 85.06 106 ASP A CA 1
ATOM 828 C C . ASP A 1 106 ? -18.322 -7.922 10.322 1.00 85.06 106 ASP A C 1
ATOM 830 O O . ASP A 1 106 ? -18.432 -9.154 10.303 1.00 85.06 106 ASP A O 1
ATOM 834 N N . GLY A 1 107 ? -17.957 -7.259 11.424 1.00 86.75 107 GLY A N 1
ATOM 835 C CA . GLY A 1 107 ? -17.511 -7.881 12.665 1.00 86.75 107 GLY A CA 1
ATOM 836 C C . GLY A 1 107 ? -16.002 -8.117 12.735 1.00 86.75 107 GLY A C 1
ATOM 837 O O . GLY A 1 107 ? -15.551 -8.767 13.684 1.00 86.75 107 GLY A O 1
ATOM 838 N N . LYS A 1 108 ? -15.225 -7.614 11.772 1.00 88.50 108 LYS A N 1
ATOM 839 C CA . LYS A 1 108 ? -13.762 -7.642 11.746 1.00 88.50 108 LYS A CA 1
ATOM 840 C C . LYS A 1 108 ? -13.210 -6.228 11.602 1.00 88.50 108 LYS A C 1
ATOM 842 O O . LYS A 1 108 ? -13.814 -5.359 10.992 1.00 88.50 108 LYS A O 1
ATOM 847 N N . ALA A 1 109 ? -12.039 -5.993 12.182 1.00 91.38 109 ALA A N 1
ATOM 848 C CA . ALA A 1 109 ? -11.351 -4.728 11.980 1.00 91.38 109 ALA A CA 1
ATOM 849 C C . ALA A 1 109 ? -10.685 -4.692 10.595 1.00 91.38 109 ALA A C 1
ATOM 851 O O . ALA A 1 109 ? -10.108 -5.688 10.165 1.00 91.38 109 ALA A O 1
ATOM 852 N N . ASP A 1 110 ? -10.757 -3.540 9.932 1.00 90.44 110 ASP A N 1
ATOM 853 C CA . ASP A 1 110 ? -10.230 -3.298 8.583 1.00 90.44 110 ASP A CA 1
ATOM 854 C C . ASP A 1 110 ? -9.470 -1.964 8.467 1.00 90.44 110 ASP A C 1
ATOM 856 O O . ASP A 1 110 ? -8.853 -1.666 7.442 1.00 90.44 110 ASP A O 1
ATOM 860 N N . PHE A 1 111 ? -9.512 -1.139 9.515 1.00 93.81 111 PHE A N 1
ATOM 861 C CA . PHE A 1 111 ? -8.918 0.193 9.559 1.00 93.81 111 PHE A CA 1
ATOM 862 C C . PHE A 1 111 ? -8.131 0.415 10.834 1.00 93.81 111 PHE A C 1
ATOM 864 O O . PHE A 1 111 ? -8.490 -0.098 11.894 1.00 93.81 111 PHE A O 1
ATOM 871 N N . PHE A 1 112 ? -7.099 1.250 10.752 1.00 93.56 112 PHE A N 1
ATOM 872 C CA . PHE A 1 112 ? -6.336 1.660 11.919 1.00 93.56 112 PHE A CA 1
ATOM 873 C C . PHE A 1 112 ? -5.972 3.147 11.889 1.00 93.56 112 PHE A C 1
ATOM 875 O O . PHE A 1 112 ? -5.893 3.778 10.832 1.00 93.56 112 PHE A O 1
ATOM 882 N N . ALA A 1 113 ? -5.726 3.699 13.073 1.00 92.69 113 ALA A N 1
ATOM 883 C CA . ALA A 1 113 ? -5.174 5.030 13.261 1.00 92.69 113 ALA A CA 1
ATOM 884 C C . ALA A 1 113 ? -4.304 5.077 14.521 1.00 92.69 113 ALA A C 1
ATOM 886 O O . ALA A 1 113 ? -4.694 4.572 15.576 1.00 92.69 113 ALA A O 1
ATOM 887 N N . TYR A 1 114 ? -3.159 5.741 14.417 1.00 92.88 114 TYR A N 1
ATOM 888 C CA . TYR A 1 114 ? -2.338 6.147 15.548 1.00 92.88 114 TYR A CA 1
ATOM 889 C C . TYR A 1 114 ? -2.729 7.558 15.962 1.00 92.88 114 TYR A C 1
ATOM 891 O O . TYR A 1 114 ? -2.619 8.507 15.187 1.00 92.88 114 TYR A O 1
ATOM 899 N N . LEU A 1 115 ? -3.206 7.702 17.191 1.00 92.19 115 LEU A N 1
ATOM 900 C CA . LEU A 1 115 ? -3.765 8.937 17.722 1.00 92.19 115 LEU A CA 1
ATOM 901 C C . LEU A 1 115 ? -2.851 9.535 18.799 1.00 92.19 115 LEU A C 1
ATOM 903 O O . LEU A 1 115 ? -2.129 8.799 19.486 1.00 92.19 115 LEU A O 1
ATOM 907 N N . PRO A 1 116 ? -2.892 10.865 18.995 1.00 91.44 116 PRO A N 1
ATOM 908 C CA . PRO A 1 116 ? -2.206 11.508 20.106 1.00 91.44 116 PRO A CA 1
ATOM 909 C C . PRO A 1 116 ? -2.693 10.976 21.469 1.00 91.44 116 PRO A C 1
ATOM 911 O O . PRO A 1 116 ? -3.777 10.393 21.565 1.00 91.44 116 PRO A O 1
ATOM 914 N N . PRO A 1 117 ? -1.936 11.209 22.560 1.00 88.00 117 PRO A N 1
ATOM 915 C CA . PRO A 1 117 ? -2.271 10.684 23.888 1.00 88.00 117 PRO A CA 1
ATOM 916 C C . PRO A 1 117 ? -3.639 11.128 24.425 1.00 88.00 117 PRO A C 1
ATOM 918 O O . PRO A 1 117 ? -4.216 10.454 25.275 1.00 88.00 117 PRO A O 1
ATOM 921 N N . ASP A 1 118 ? -4.143 12.273 23.961 1.00 86.44 118 ASP A N 1
ATOM 922 C CA . ASP A 1 118 ? -5.445 12.819 24.348 1.00 86.44 118 ASP A CA 1
ATOM 923 C C . ASP A 1 118 ? -6.623 12.216 23.561 1.00 86.44 118 ASP A C 1
ATOM 925 O O . ASP A 1 118 ? -7.776 12.545 23.842 1.00 86.44 118 ASP A O 1
ATOM 929 N N . GLY A 1 119 ? -6.345 11.328 22.601 1.00 79.62 119 GLY A N 1
ATOM 930 C CA . GLY A 1 119 ? -7.344 10.684 21.753 1.00 79.62 119 GLY A CA 1
ATOM 931 C C . GLY A 1 119 ? -7.971 11.611 20.712 1.00 79.62 119 GLY A C 1
ATOM 932 O O . GLY A 1 119 ? -9.032 11.282 20.183 1.00 79.62 119 GLY A O 1
ATOM 933 N N . SER A 1 120 ? -7.365 12.768 20.429 1.00 81.50 120 SER A N 1
ATOM 934 C CA . SER A 1 120 ? -7.850 13.676 19.389 1.00 81.50 120 SER A CA 1
ATOM 935 C C . SER A 1 120 ? -7.733 13.069 17.985 1.00 81.50 120 SER A C 1
ATOM 937 O O . SER A 1 120 ? -6.797 12.345 17.663 1.00 81.50 120 SER A O 1
ATOM 939 N N . ASP A 1 121 ? -8.686 13.402 17.112 1.00 73.62 121 ASP A N 1
ATOM 940 C CA . ASP A 1 121 ? -8.802 12.828 15.759 1.00 73.62 121 ASP A CA 1
ATOM 941 C C . ASP A 1 121 ? -7.826 13.430 14.730 1.00 73.62 121 ASP A C 1
ATOM 943 O O . ASP A 1 121 ? -7.983 13.240 13.524 1.00 73.62 121 ASP A O 1
ATOM 947 N N . GLN A 1 122 ? -6.830 14.199 15.173 1.00 78.00 122 GLN A N 1
ATOM 948 C CA . GLN A 1 122 ? -5.863 14.832 14.280 1.00 78.00 122 GLN A CA 1
ATOM 949 C C . GLN A 1 122 ? -4.618 13.961 14.150 1.00 78.00 122 GLN A C 1
ATOM 951 O O . GLN A 1 122 ? -3.684 14.069 14.941 1.00 78.00 122 GLN A O 1
ATOM 956 N N . THR A 1 123 ? -4.604 13.113 13.125 1.00 84.19 123 THR A N 1
ATOM 957 C CA . THR A 1 123 ? -3.437 12.308 12.768 1.00 84.19 123 THR A CA 1
ATOM 958 C C . THR A 1 123 ? -3.298 12.165 11.255 1.00 84.19 123 THR A C 1
ATOM 960 O O . THR A 1 123 ? -4.285 12.234 10.520 1.00 84.19 123 THR A O 1
ATOM 963 N N . GLN A 1 124 ? -2.062 11.983 10.797 1.00 81.94 124 GLN A N 1
ATOM 964 C CA . GLN A 1 124 ? -1.730 11.545 9.435 1.00 81.94 124 GLN A CA 1
ATOM 965 C C . GLN A 1 124 ? -1.295 10.069 9.407 1.00 81.94 124 GLN A C 1
ATOM 967 O O . GLN A 1 124 ? -1.044 9.513 8.343 1.00 81.94 124 GLN A O 1
ATOM 972 N N . GLU A 1 125 ? -1.245 9.434 10.579 1.00 88.25 125 GLU A N 1
ATOM 973 C CA . GLU A 1 125 ? -0.745 8.083 10.801 1.00 88.25 125 GLU A CA 1
ATOM 974 C C . GLU A 1 125 ? -1.919 7.099 10.833 1.00 88.25 125 GLU A C 1
ATOM 976 O O . GLU A 1 125 ? -2.350 6.631 11.889 1.00 88.25 125 GLU A O 1
ATOM 981 N N . PHE A 1 126 ? -2.511 6.837 9.673 1.00 90.25 126 PHE A N 1
ATOM 982 C CA . PHE A 1 126 ? -3.677 5.965 9.538 1.00 90.25 126 PHE A CA 1
ATOM 983 C C . PHE A 1 126 ? -3.587 5.112 8.275 1.00 90.25 126 PHE A C 1
ATOM 985 O O . PHE A 1 126 ? -2.819 5.399 7.352 1.00 90.25 126 PHE A O 1
ATOM 992 N N . GLY A 1 127 ? -4.444 4.100 8.205 1.00 93.69 127 GLY A N 1
ATOM 993 C CA . GLY A 1 127 ? -4.524 3.238 7.042 1.00 93.69 127 GLY A CA 1
ATOM 994 C C . GLY A 1 127 ? -5.608 2.179 7.148 1.00 93.69 127 GLY A C 1
ATOM 995 O O . GLY A 1 127 ? -6.479 2.226 8.020 1.00 93.69 127 GLY A O 1
ATOM 996 N N . ALA A 1 128 ? -5.521 1.213 6.245 1.00 95.25 128 ALA A N 1
ATOM 997 C CA . ALA A 1 128 ? -6.257 -0.038 6.311 1.00 95.25 128 ALA A CA 1
ATOM 998 C C . ALA A 1 128 ? -5.303 -1.218 6.324 1.00 95.25 128 ALA A C 1
ATOM 1000 O O . ALA A 1 128 ? -4.146 -1.111 5.911 1.00 95.25 128 ALA A O 1
ATOM 1001 N N . PHE A 1 129 ? -5.828 -2.343 6.775 1.00 96.25 129 PHE A N 1
ATOM 1002 C CA . PHE A 1 129 ? -5.131 -3.611 6.755 1.00 96.25 129 PHE A CA 1
ATOM 1003 C C . PHE A 1 129 ? -6.104 -4.727 6.376 1.00 96.25 129 PHE A C 1
ATOM 1005 O O . PHE A 1 129 ? -7.314 -4.598 6.580 1.00 96.25 129 PHE A O 1
ATOM 1012 N N . PHE A 1 130 ? -5.586 -5.801 5.785 1.00 95.06 130 PHE A N 1
ATOM 1013 C CA . PHE A 1 130 ? -6.398 -6.900 5.277 1.00 95.06 130 PHE A CA 1
ATOM 1014 C C . PHE A 1 130 ? -5.722 -8.246 5.532 1.00 95.06 130 PHE A C 1
ATOM 1016 O O . PHE A 1 130 ? -4.576 -8.439 5.145 1.00 95.06 130 PHE A O 1
ATOM 1023 N N . ASP A 1 131 ? -6.481 -9.165 6.124 1.00 93.75 131 ASP A N 1
ATOM 1024 C CA . ASP A 1 131 ? -6.209 -10.606 6.205 1.00 93.75 131 ASP A CA 1
ATOM 1025 C C . ASP A 1 131 ? -6.789 -11.255 4.934 1.00 93.75 131 ASP A C 1
ATOM 1027 O O . ASP A 1 131 ? -8.004 -11.470 4.809 1.00 93.75 131 ASP A O 1
ATOM 1031 N N . LEU A 1 132 ? -5.946 -11.406 3.914 1.00 92.25 132 LEU A N 1
ATOM 1032 C CA . LEU A 1 132 ? -6.318 -11.879 2.585 1.00 92.25 132 LEU A CA 1
ATOM 1033 C C . LEU A 1 132 ? -6.415 -13.403 2.523 1.00 92.25 132 LEU A C 1
ATOM 1035 O O . LEU A 1 132 ? -7.224 -13.892 1.729 1.00 92.25 132 LEU A O 1
ATOM 1039 N N . ASP A 1 133 ? -5.636 -14.147 3.299 1.00 90.88 133 ASP A N 1
ATOM 1040 C CA . ASP A 1 133 ? -5.632 -15.612 3.313 1.00 90.88 133 ASP A CA 1
ATOM 1041 C C . ASP A 1 133 ? -6.525 -16.222 4.417 1.00 90.88 133 ASP A C 1
ATOM 1043 O O . ASP A 1 133 ? -6.921 -17.391 4.325 1.00 90.88 133 ASP A O 1
ATOM 1047 N N . GLY A 1 134 ? -6.956 -15.412 5.386 1.00 87.62 134 GLY A N 1
ATOM 1048 C CA . GLY A 1 134 ? -7.833 -15.800 6.486 1.00 87.62 134 GLY A CA 1
ATOM 1049 C C . GLY A 1 134 ? -7.107 -16.422 7.680 1.00 87.62 134 GLY A C 1
ATOM 1050 O O . GLY A 1 134 ? -7.768 -17.087 8.490 1.00 87.62 134 GLY A O 1
ATOM 1051 N N . ASN A 1 135 ? -5.784 -16.280 7.778 1.00 89.19 135 ASN A N 1
ATOM 1052 C CA . ASN A 1 135 ? -4.963 -16.845 8.847 1.00 89.19 135 ASN A CA 1
ATOM 1053 C C . ASN A 1 135 ? -5.001 -16.001 10.141 1.00 89.19 135 ASN A C 1
ATOM 1055 O O . ASN A 1 135 ? -4.553 -16.468 11.194 1.00 89.19 135 ASN A O 1
ATOM 1059 N N . GLY A 1 136 ? -5.608 -14.809 10.089 1.00 89.25 136 GLY A N 1
ATOM 1060 C CA . GLY A 1 136 ? -5.734 -13.880 11.212 1.00 89.25 136 GLY A CA 1
ATOM 1061 C C . GLY A 1 136 ? -4.541 -12.942 11.410 1.00 89.25 136 GLY A C 1
ATOM 1062 O O . GLY A 1 136 ? -4.511 -12.240 12.423 1.00 89.25 136 GLY A O 1
ATOM 1063 N N . GLN A 1 137 ? -3.585 -12.939 10.486 1.00 93.44 137 GLN A N 1
ATOM 1064 C CA . GLN A 1 137 ? -2.485 -11.987 10.377 1.00 93.44 137 GLN A CA 1
ATOM 1065 C C . GLN A 1 137 ? -2.765 -10.998 9.247 1.00 93.44 137 GLN A C 1
ATOM 1067 O O . GLN A 1 137 ? -3.648 -11.186 8.406 1.00 93.44 137 GLN A O 1
ATOM 1072 N N . THR A 1 138 ? -2.044 -9.888 9.272 1.00 96.25 138 THR A N 1
ATOM 1073 C CA . THR A 1 138 ? -2.181 -8.850 8.260 1.00 96.25 138 THR A CA 1
ATOM 1074 C C . THR A 1 138 ? -1.342 -9.181 7.022 1.00 96.25 138 THR A C 1
ATOM 1076 O O . THR A 1 138 ? -0.127 -9.025 7.055 1.00 96.25 138 THR A O 1
ATOM 1079 N N . ASP A 1 139 ? -1.996 -9.499 5.902 1.00 96.00 139 ASP A N 1
ATOM 1080 C CA . ASP A 1 139 ? -1.321 -9.788 4.624 1.00 96.00 139 ASP A CA 1
ATOM 1081 C C . ASP A 1 139 ? -1.143 -8.547 3.743 1.00 96.00 139 ASP A C 1
ATOM 1083 O O . ASP A 1 139 ? -0.351 -8.513 2.805 1.00 96.00 139 ASP A O 1
ATOM 1087 N N . CYS A 1 140 ? -1.941 -7.505 3.967 1.00 97.25 140 CYS A N 1
ATOM 1088 C CA . CYS A 1 140 ? -1.845 -6.276 3.194 1.00 97.25 140 CYS A CA 1
ATOM 1089 C C . CYS A 1 140 ? -2.055 -5.059 4.074 1.00 97.25 140 CYS A C 1
ATOM 1091 O O . CYS A 1 140 ? -3.023 -4.992 4.829 1.00 97.25 140 CYS A O 1
ATOM 1093 N N . VAL A 1 141 ? -1.183 -4.066 3.921 1.00 97.31 141 VAL A N 1
ATOM 1094 C CA . VAL A 1 141 ? -1.274 -2.776 4.608 1.00 97.31 141 VAL A CA 1
ATOM 1095 C C . VAL A 1 141 ? -1.352 -1.668 3.569 1.00 97.31 141 VAL A C 1
ATOM 1097 O O . VAL A 1 141 ? -0.546 -1.615 2.640 1.00 97.31 141 VAL A O 1
ATOM 1100 N N . VAL A 1 142 ? -2.313 -0.762 3.749 1.00 96.25 142 VAL A N 1
ATOM 1101 C CA . VAL A 1 142 ? -2.490 0.445 2.934 1.00 96.25 142 VAL A CA 1
ATOM 1102 C C . VAL A 1 142 ? -2.334 1.655 3.829 1.00 96.25 142 VAL A C 1
ATOM 1104 O O . VAL A 1 142 ? -3.143 1.863 4.731 1.00 96.25 142 VAL A O 1
ATOM 1107 N N . VAL A 1 143 ? -1.293 2.445 3.595 1.00 91.00 143 VAL A N 1
ATOM 1108 C CA . VAL A 1 143 ? -0.882 3.527 4.497 1.00 91.00 143 VAL A CA 1
ATOM 1109 C C . VAL A 1 143 ? -0.332 4.700 3.748 1.00 91.00 143 VAL A C 1
ATOM 1111 O O . VAL A 1 143 ? 0.249 4.550 2.671 1.00 91.00 143 VAL A O 1
ATOM 1114 N N . TYR A 1 144 ? -0.461 5.851 4.402 1.00 82.38 144 TYR A N 1
ATOM 1115 C CA . TYR A 1 144 ? -0.091 7.146 3.870 1.00 82.38 144 TYR A CA 1
ATOM 1116 C C . TYR A 1 144 ? -0.752 7.446 2.541 1.00 82.38 144 TYR A C 1
ATOM 1118 O O . TYR A 1 144 ? -1.211 6.587 1.798 1.00 82.38 144 TYR A O 1
ATOM 1126 N N . GLY A 1 145 ? -0.838 8.724 2.252 1.00 83.06 145 GLY A N 1
ATOM 1127 C CA . GLY A 1 145 ? -1.435 9.143 1.019 1.00 83.06 145 GLY A CA 1
ATOM 1128 C C . GLY A 1 145 ? -1.789 10.596 1.050 1.00 83.06 145 GLY A C 1
ATOM 1129 O O . GLY A 1 145 ? -1.652 11.302 2.052 1.00 83.06 145 GLY A O 1
ATOM 1130 N N . GLY A 1 146 ? -2.260 11.047 -0.090 1.00 84.56 146 GLY A N 1
ATOM 1131 C CA . GLY A 1 146 ? -2.632 12.427 -0.248 1.00 84.56 146 GLY A CA 1
ATOM 1132 C C . GLY A 1 146 ? -3.331 12.662 -1.559 1.00 84.56 146 GLY A C 1
ATOM 1133 O O . GLY A 1 146 ? -3.711 11.742 -2.285 1.00 84.56 146 GLY A O 1
ATOM 1134 N N . LEU A 1 147 ? -3.497 13.945 -1.837 1.00 88.44 147 LEU A N 1
ATOM 1135 C CA . LEU A 1 147 ? -4.058 14.428 -3.077 1.00 88.44 147 LEU A CA 1
ATOM 1136 C C . LEU A 1 147 ? -2.925 14.903 -3.983 1.00 88.44 147 LEU A C 1
ATOM 1138 O O . LEU A 1 147 ? -2.066 15.670 -3.549 1.00 88.44 147 LEU A O 1
ATOM 1142 N N . LEU A 1 148 ? -2.956 14.473 -5.236 1.00 90.25 148 LEU A N 1
ATOM 1143 C CA . LEU A 1 148 ? -2.127 14.993 -6.321 1.00 90.25 148 LEU A CA 1
ATOM 1144 C C . LEU A 1 148 ? -3.029 15.383 -7.491 1.00 90.25 148 LEU A C 1
ATOM 1146 O O . LEU A 1 148 ? -4.234 15.135 -7.459 1.00 90.25 148 LEU A O 1
ATOM 1150 N N . PHE A 1 149 ? -2.446 15.985 -8.521 1.00 89.44 149 PHE A N 1
ATOM 1151 C CA . PHE A 1 149 ? -3.116 16.232 -9.794 1.00 89.44 149 PHE A CA 1
ATOM 1152 C C . PHE A 1 149 ? -2.407 15.441 -10.886 1.00 89.44 149 PHE A C 1
ATOM 1154 O O . PHE A 1 149 ? -1.180 15.453 -10.919 1.00 89.44 149 PHE A O 1
ATOM 1161 N N . ASP A 1 150 ? -3.168 14.757 -11.739 1.00 87.06 150 ASP A N 1
ATOM 1162 C CA . ASP A 1 150 ? -2.634 14.057 -12.913 1.00 87.06 150 ASP A CA 1
ATOM 1163 C C . ASP A 1 150 ? -2.345 15.023 -14.081 1.00 87.06 150 ASP A C 1
ATOM 1165 O O . ASP A 1 150 ? -2.614 16.228 -14.009 1.00 87.06 150 ASP A O 1
ATOM 1169 N N . ALA A 1 151 ? -1.843 14.485 -15.197 1.00 81.12 151 ALA A N 1
ATOM 1170 C CA . ALA A 1 151 ? -1.583 15.240 -16.428 1.00 81.12 151 ALA A CA 1
ATOM 1171 C C . ALA A 1 151 ? -2.815 15.972 -17.013 1.00 81.12 151 ALA A C 1
ATOM 1173 O O . ALA A 1 151 ? -2.679 16.892 -17.823 1.00 81.12 151 ALA A O 1
ATOM 1174 N N . ARG A 1 152 ? -4.036 15.594 -16.612 1.00 86.00 152 ARG A N 1
ATOM 1175 C CA . ARG A 1 152 ? -5.301 16.237 -17.012 1.00 86.00 152 ARG A CA 1
ATOM 1176 C C . ARG A 1 152 ? -5.796 17.252 -15.980 1.00 86.00 152 ARG A C 1
ATOM 1178 O O . ARG A 1 152 ? -6.884 17.801 -16.160 1.00 86.00 152 ARG A O 1
ATOM 1185 N N . MET A 1 153 ? -5.012 17.531 -14.938 1.00 86.75 153 MET A N 1
ATOM 1186 C CA . MET A 1 153 ? -5.395 18.348 -13.784 1.00 86.75 153 MET A CA 1
ATOM 1187 C C . MET A 1 153 ? -6.581 17.766 -13.002 1.00 86.75 153 MET A C 1
ATOM 1189 O O . MET A 1 153 ? -7.306 18.500 -12.322 1.00 86.75 153 MET A O 1
ATOM 1193 N N . GLU A 1 154 ? -6.788 16.452 -13.072 1.00 89.31 154 GLU A N 1
ATOM 1194 C CA . GLU A 1 154 ? -7.769 15.750 -12.253 1.00 89.31 154 GLU A CA 1
ATOM 1195 C C . GLU A 1 154 ? -7.137 15.373 -10.914 1.00 89.31 154 GLU A C 1
ATOM 1197 O O . GLU A 1 154 ? -6.001 14.906 -10.843 1.00 89.31 154 GLU A O 1
ATOM 1202 N N . ALA A 1 155 ? -7.872 15.611 -9.828 1.00 87.81 155 ALA A N 1
ATOM 1203 C CA . ALA A 1 155 ? -7.389 15.292 -8.497 1.00 87.81 155 ALA A CA 1
ATOM 1204 C C . ALA A 1 155 ? -7.376 13.769 -8.299 1.00 87.81 155 ALA A C 1
ATOM 1206 O O . ALA A 1 155 ? -8.423 13.121 -8.372 1.00 87.81 155 ALA A O 1
ATOM 1207 N N . ILE A 1 156 ? -6.204 13.211 -8.010 1.00 87.06 156 ILE A N 1
ATOM 1208 C CA . ILE A 1 156 ? -6.011 11.788 -7.749 1.00 87.06 156 ILE A CA 1
ATOM 1209 C C . ILE A 1 156 ? -5.602 11.565 -6.299 1.00 87.06 156 ILE A C 1
ATOM 1211 O O . ILE A 1 156 ? -4.874 12.356 -5.698 1.00 87.06 156 ILE A O 1
ATOM 1215 N N . LEU A 1 157 ? -6.082 10.459 -5.742 1.00 86.69 157 LEU A N 1
ATOM 1216 C CA . LEU A 1 157 ? -5.615 9.956 -4.463 1.00 86.69 157 LEU A CA 1
ATOM 1217 C C . LEU A 1 157 ? -4.513 8.933 -4.710 1.00 86.69 157 LEU A C 1
ATOM 1219 O O . LEU A 1 157 ? -4.701 8.015 -5.513 1.00 86.69 157 LEU A O 1
ATOM 1223 N N . TRP A 1 158 ? -3.410 9.087 -3.991 1.00 89.19 158 TRP A N 1
ATOM 1224 C CA . TRP A 1 158 ? -2.306 8.134 -3.975 1.00 89.19 158 TRP A CA 1
ATOM 1225 C C . TRP A 1 158 ? -2.116 7.605 -2.558 1.00 89.19 158 TRP A C 1
ATOM 1227 O O . TRP A 1 158 ? -2.335 8.350 -1.604 1.00 89.19 158 TRP A O 1
ATOM 1237 N N . HIS A 1 159 ? -1.732 6.341 -2.443 1.00 91.94 159 HIS A N 1
ATOM 1238 C CA . HIS A 1 159 ? -1.392 5.656 -1.203 1.00 91.94 159 HIS A CA 1
ATOM 1239 C C . HIS A 1 159 ? -0.228 4.694 -1.436 1.00 91.94 159 HIS A C 1
ATOM 1241 O O . HIS A 1 159 ? 0.110 4.371 -2.580 1.00 91.94 159 HIS A O 1
ATOM 1247 N N . HIS A 1 160 ? 0.371 4.209 -0.353 1.00 91.69 160 HIS A N 1
ATOM 1248 C CA . HIS A 1 160 ? 1.289 3.082 -0.424 1.00 91.69 160 HIS A CA 1
ATOM 1249 C C . HIS A 1 160 ? 0.620 1.785 -0.002 1.00 91.69 160 HIS A C 1
ATOM 1251 O O . HIS A 1 160 ? -0.211 1.772 0.905 1.00 91.69 160 HIS A O 1
ATOM 1257 N N . TYR A 1 161 ? 1.044 0.694 -0.634 1.00 96.44 161 TYR A N 1
ATOM 1258 C CA . TYR A 1 161 ? 0.571 -0.647 -0.331 1.00 96.44 161 TYR A CA 1
ATOM 1259 C C . TYR A 1 161 ? 1.779 -1.544 -0.112 1.00 96.44 161 TYR A C 1
ATOM 1261 O O . TYR A 1 161 ? 2.764 -1.444 -0.850 1.00 96.44 161 TYR A O 1
ATOM 1269 N N . ALA A 1 162 ? 1.671 -2.432 0.862 1.00 97.06 162 ALA A N 1
ATOM 1270 C CA . ALA A 1 162 ? 2.560 -3.569 1.003 1.00 97.06 162 ALA A CA 1
ATOM 1271 C C . ALA A 1 162 ? 1.728 -4.853 1.034 1.00 97.06 162 ALA A C 1
ATOM 1273 O O . ALA A 1 162 ? 0.613 -4.835 1.567 1.00 97.06 162 ALA A O 1
ATOM 1274 N N . LEU A 1 163 ? 2.239 -5.922 0.420 1.00 97.06 163 LEU A N 1
ATOM 1275 C CA . LEU A 1 163 ? 1.626 -7.250 0.434 1.00 97.06 163 LEU A CA 1
ATOM 1276 C C . LEU A 1 163 ? 2.639 -8.305 0.892 1.00 97.06 163 LEU A C 1
ATOM 1278 O O . LEU A 1 163 ? 3.741 -8.361 0.352 1.00 97.06 163 LEU A O 1
ATOM 1282 N N . ASP A 1 164 ? 2.248 -9.074 1.899 1.00 95.69 164 ASP A N 1
ATOM 1283 C CA . ASP A 1 164 ? 2.833 -10.349 2.297 1.00 95.69 164 ASP A CA 1
ATOM 1284 C C . ASP A 1 164 ? 2.139 -11.409 1.434 1.00 95.69 164 ASP A C 1
ATOM 1286 O O . ASP A 1 164 ? 0.906 -11.501 1.390 1.00 95.69 164 ASP A O 1
ATOM 1290 N N . THR A 1 165 ? 2.919 -12.093 0.608 1.00 93.88 165 THR A N 1
ATOM 1291 C CA . THR A 1 165 ? 2.399 -12.961 -0.449 1.00 93.88 165 THR A CA 1
ATOM 1292 C C . THR A 1 165 ? 2.513 -14.442 -0.120 1.00 93.88 165 THR A C 1
ATOM 1294 O O . THR A 1 165 ? 1.836 -15.240 -0.783 1.00 93.88 165 THR A O 1
ATOM 1297 N N . ASP A 1 166 ? 3.289 -14.809 0.903 1.00 92.69 166 ASP A N 1
ATOM 1298 C CA . ASP A 1 166 ? 3.432 -16.181 1.396 1.00 92.69 166 ASP A CA 1
ATOM 1299 C C . ASP A 1 166 ? 2.933 -16.392 2.841 1.00 92.69 166 ASP A C 1
ATOM 1301 O O . ASP A 1 166 ? 2.803 -17.544 3.276 1.00 92.69 166 ASP A O 1
ATOM 1305 N N . GLY A 1 167 ? 2.547 -15.317 3.531 1.00 89.75 167 GLY A N 1
ATOM 1306 C CA . GLY A 1 167 ? 1.954 -15.322 4.865 1.00 89.75 167 GLY A CA 1
ATOM 1307 C C . GLY A 1 167 ? 2.977 -15.537 5.981 1.00 89.75 167 GLY A C 1
ATOM 1308 O O . GLY A 1 167 ? 2.627 -16.103 7.025 1.00 89.75 167 GLY A O 1
ATOM 1309 N N . ASP A 1 168 ? 4.247 -15.178 5.768 1.00 89.62 168 ASP A N 1
ATOM 1310 C CA . ASP A 1 168 ? 5.313 -15.340 6.765 1.00 89.62 168 ASP A CA 1
ATOM 1311 C C . ASP A 1 168 ? 5.399 -14.185 7.788 1.00 89.62 168 ASP A C 1
ATOM 1313 O O . ASP A 1 168 ? 6.141 -14.276 8.779 1.00 89.62 168 ASP A O 1
ATOM 1317 N N . GLY A 1 169 ? 4.597 -13.133 7.597 1.00 87.94 169 GLY A N 1
ATOM 1318 C CA . GLY A 1 169 ? 4.555 -11.925 8.414 1.00 87.94 169 GLY A CA 1
ATOM 1319 C C . GLY A 1 169 ? 5.524 -10.829 7.959 1.00 87.94 169 GLY A C 1
ATOM 1320 O O . GLY A 1 169 ? 5.692 -9.835 8.682 1.00 87.94 169 GLY A O 1
ATOM 1321 N N . LYS A 1 170 ? 6.179 -10.990 6.806 1.00 92.75 170 LYS A N 1
ATOM 1322 C CA . LYS A 1 170 ? 6.982 -9.967 6.131 1.00 92.75 170 LYS A CA 1
ATOM 1323 C C . LYS A 1 170 ? 6.371 -9.620 4.786 1.00 92.75 170 LYS A C 1
ATOM 1325 O O . LYS A 1 170 ? 5.738 -10.418 4.118 1.00 92.75 170 LYS A O 1
ATOM 1330 N N . PHE A 1 171 ? 6.575 -8.378 4.374 1.00 96.50 171 PHE A N 1
ATOM 1331 C CA . PHE A 1 171 ? 5.991 -7.895 3.131 1.00 96.50 171 PHE A CA 1
ATOM 1332 C C . PHE A 1 171 ? 6.966 -8.061 1.964 1.00 96.50 171 PHE A C 1
ATOM 1334 O O . PHE A 1 171 ? 7.977 -7.359 1.898 1.00 96.50 171 PHE A O 1
ATOM 1341 N N . ASP A 1 172 ? 6.590 -8.907 1.009 1.00 96.19 172 ASP A N 1
ATOM 1342 C CA . ASP A 1 172 ? 7.364 -9.226 -0.197 1.00 96.19 172 ASP A CA 1
ATOM 1343 C C . ASP A 1 172 ? 7.220 -8.173 -1.297 1.00 96.19 172 ASP A C 1
ATOM 1345 O O . ASP A 1 172 ? 8.106 -7.947 -2.124 1.00 96.19 172 ASP A O 1
ATOM 1349 N N . VAL A 1 173 ? 6.058 -7.521 -1.345 1.00 96.88 173 VAL A N 1
ATOM 1350 C CA . VAL A 1 173 ? 5.706 -6.603 -2.426 1.00 96.88 173 VAL A CA 1
ATOM 1351 C C . VAL A 1 173 ? 5.428 -5.226 -1.870 1.00 96.88 173 VAL A C 1
ATOM 1353 O O . VAL A 1 173 ? 4.604 -5.058 -0.973 1.00 96.88 173 VAL A O 1
ATOM 1356 N N . ARG A 1 174 ? 6.027 -4.206 -2.489 1.00 96.69 174 ARG A N 1
ATOM 1357 C CA . ARG A 1 174 ? 5.627 -2.809 -2.295 1.00 96.69 174 ARG A CA 1
ATOM 1358 C C . ARG A 1 174 ? 5.073 -2.221 -3.581 1.00 96.69 174 ARG A C 1
ATOM 1360 O O . ARG A 1 174 ? 5.711 -2.278 -4.632 1.00 96.69 174 ARG A O 1
ATOM 1367 N N . VAL A 1 175 ? 3.909 -1.586 -3.474 1.00 96.06 175 VAL A N 1
ATOM 1368 C CA . VAL A 1 175 ? 3.257 -0.879 -4.579 1.00 96.06 175 VAL A CA 1
ATOM 1369 C C . VAL A 1 175 ? 3.341 0.626 -4.365 1.00 96.06 175 VAL A C 1
ATOM 1371 O O . VAL A 1 175 ? 3.000 1.162 -3.304 1.00 96.06 175 VAL A O 1
ATOM 1374 N N . PHE A 1 176 ? 3.776 1.306 -5.416 1.00 94.12 176 PHE A N 1
ATOM 1375 C CA . PHE A 1 176 ? 3.872 2.750 -5.523 1.00 94.12 176 PHE A CA 1
ATOM 1376 C C . PHE A 1 176 ? 2.819 3.246 -6.515 1.00 94.12 176 PHE A C 1
ATOM 1378 O O . PHE A 1 176 ? 2.744 2.779 -7.654 1.00 94.12 176 PHE A O 1
ATOM 1385 N N . GLU A 1 177 ? 2.004 4.198 -6.073 1.00 92.88 177 GLU A N 1
ATOM 1386 C CA . GLU A 1 177 ? 1.172 5.023 -6.952 1.00 92.88 177 GLU A CA 1
ATOM 1387 C C . GLU A 1 177 ? 1.937 6.302 -7.350 1.00 92.88 177 GLU A C 1
ATOM 1389 O O . GLU A 1 177 ? 3.097 6.470 -6.987 1.00 92.88 177 GLU A O 1
ATOM 1394 N N . ALA A 1 178 ? 1.293 7.209 -8.093 1.00 92.88 178 ALA A N 1
ATOM 1395 C CA . ALA A 1 178 ? 1.880 8.477 -8.546 1.00 92.88 178 ALA A CA 1
ATOM 1396 C C . ALA A 1 178 ? 3.152 8.300 -9.402 1.00 92.88 178 ALA A C 1
ATOM 1398 O O . ALA A 1 178 ? 4.204 8.885 -9.137 1.00 92.88 178 ALA A O 1
ATOM 1399 N N . ILE A 1 179 ? 3.033 7.462 -10.430 1.00 94.31 179 ILE A N 1
ATOM 1400 C CA . ILE A 1 179 ? 4.107 7.158 -11.375 1.00 94.31 179 ILE A CA 1
ATOM 1401 C C . ILE A 1 179 ? 3.991 8.053 -12.604 1.00 94.31 179 ILE A C 1
ATOM 1403 O O . ILE A 1 179 ? 2.912 8.142 -13.173 1.00 94.31 179 ILE A O 1
ATOM 1407 N N . ASP A 1 180 ? 5.093 8.662 -13.018 1.00 93.56 180 ASP A N 1
ATOM 1408 C CA . ASP A 1 180 ? 5.257 9.456 -14.235 1.00 93.56 180 ASP A CA 1
ATOM 1409 C C . ASP A 1 180 ? 6.241 8.741 -15.170 1.00 93.56 180 ASP A C 1
ATOM 1411 O O . ASP A 1 180 ? 7.457 8.760 -14.959 1.00 93.56 180 ASP A O 1
ATOM 1415 N N . LEU A 1 181 ? 5.710 8.069 -16.193 1.00 91.56 181 LEU A N 1
ATOM 1416 C CA . LEU A 1 181 ? 6.512 7.408 -17.226 1.00 91.56 181 LEU A CA 1
ATOM 1417 C C . LEU A 1 181 ? 6.932 8.378 -18.337 1.00 91.56 181 LEU A C 1
ATOM 1419 O O . LEU A 1 181 ? 7.837 8.069 -19.116 1.00 91.56 181 LEU A O 1
ATOM 1423 N N . GLY A 1 182 ? 6.246 9.517 -18.458 1.00 88.94 182 GLY A N 1
ATOM 1424 C CA . GLY A 1 182 ? 6.527 10.556 -19.448 1.00 88.94 182 GLY A CA 1
ATOM 1425 C C . GLY A 1 182 ? 7.666 11.493 -19.044 1.00 88.94 182 GLY A C 1
ATOM 1426 O O . GLY A 1 182 ? 8.231 12.169 -19.908 1.00 88.94 182 GLY A O 1
ATOM 1427 N N . HIS A 1 183 ? 8.018 11.501 -17.759 1.00 88.06 183 HIS A N 1
ATOM 1428 C CA . HIS A 1 183 ? 8.935 12.438 -17.116 1.00 88.06 183 HIS A CA 1
ATOM 1429 C C . HIS A 1 183 ? 8.527 13.907 -17.324 1.00 88.06 183 HIS A C 1
ATOM 1431 O O . HIS A 1 183 ? 9.385 14.777 -17.515 1.00 88.06 183 HIS A O 1
ATOM 1437 N N . ASP A 1 184 ? 7.221 14.193 -17.324 1.00 89.44 184 ASP A N 1
ATOM 1438 C CA . ASP A 1 184 ? 6.678 15.553 -17.447 1.00 89.44 184 ASP A CA 1
ATOM 1439 C C . ASP A 1 184 ? 6.385 16.224 -16.090 1.00 89.44 184 ASP A C 1
ATOM 1441 O O . ASP A 1 184 ? 6.024 17.405 -16.036 1.00 89.44 184 ASP A O 1
ATOM 1445 N N . GLY A 1 185 ? 6.630 15.503 -14.994 1.00 88.75 185 GLY A N 1
ATOM 1446 C CA . GLY A 1 185 ? 6.429 15.939 -13.619 1.00 88.75 185 GLY A CA 1
ATOM 1447 C C . GLY A 1 185 ? 5.013 15.702 -13.100 1.00 88.75 185 GLY A C 1
ATOM 1448 O O . GLY A 1 185 ? 4.712 16.134 -11.983 1.00 88.75 185 GLY A O 1
ATOM 1449 N N . LEU A 1 186 ? 4.144 15.048 -13.875 1.00 91.62 186 LEU A N 1
ATOM 1450 C CA . LEU A 1 186 ? 2.776 14.727 -13.490 1.00 91.62 186 LEU A CA 1
ATOM 1451 C C . LEU A 1 186 ? 2.563 13.208 -13.501 1.00 91.62 186 LEU A C 1
ATOM 1453 O O . LEU A 1 186 ? 3.027 12.513 -14.397 1.00 91.62 186 LEU A O 1
ATOM 1457 N N . PRO A 1 187 ? 1.844 12.663 -12.509 1.00 93.44 187 PRO A N 1
ATOM 1458 C CA . PRO A 1 187 ? 1.571 11.240 -12.465 1.00 93.44 187 PRO A CA 1
ATOM 1459 C C . PRO A 1 187 ? 0.614 10.841 -13.594 1.00 93.44 187 PRO A C 1
ATOM 1461 O O . PRO A 1 187 ? -0.402 11.500 -13.844 1.00 93.44 187 PRO A O 1
ATOM 1464 N N . ASP A 1 188 ? 0.906 9.704 -14.211 1.00 90.62 188 ASP A N 1
ATOM 1465 C CA . ASP A 1 188 ? 0.061 9.041 -15.186 1.00 90.62 188 ASP A CA 1
ATOM 1466 C C . ASP A 1 188 ? -1.142 8.369 -14.509 1.00 90.62 188 ASP A C 1
ATOM 1468 O O . ASP A 1 188 ? -1.038 7.667 -13.495 1.00 90.62 188 ASP A O 1
ATOM 1472 N N . ASP A 1 189 ? -2.318 8.534 -15.114 1.00 86.19 189 ASP A N 1
ATOM 1473 C CA . ASP A 1 189 ? -3.553 7.964 -14.585 1.00 86.19 189 ASP A CA 1
ATOM 1474 C C . ASP A 1 189 ? -3.549 6.428 -14.614 1.00 86.19 189 ASP A C 1
ATOM 1476 O O . ASP A 1 189 ? -3.455 5.784 -15.667 1.00 86.19 189 ASP A O 1
ATOM 1480 N N . GLY A 1 190 ? -3.738 5.834 -13.434 1.00 86.62 190 GLY A N 1
ATOM 1481 C CA . GLY A 1 190 ? -3.881 4.391 -13.266 1.00 86.62 190 GLY A CA 1
ATOM 1482 C C . GLY A 1 190 ? -2.594 3.601 -13.507 1.00 86.62 190 GLY A C 1
ATOM 1483 O O . GLY A 1 190 ? -2.680 2.408 -13.818 1.00 86.62 190 GLY A O 1
ATOM 1484 N N . VAL A 1 191 ? -1.434 4.251 -13.379 1.00 93.06 191 VAL A N 1
ATOM 1485 C CA . VAL A 1 191 ? -0.115 3.614 -13.437 1.00 93.06 191 VAL A CA 1
ATOM 1486 C C . VAL A 1 191 ? 0.427 3.403 -12.026 1.00 93.06 191 VAL A C 1
ATOM 1488 O O . VAL A 1 191 ? 0.334 4.272 -11.160 1.00 93.06 191 VAL A O 1
ATOM 1491 N N . THR A 1 192 ? 0.991 2.220 -11.802 1.00 95.56 192 THR A N 1
ATOM 1492 C CA . THR A 1 192 ? 1.649 1.840 -10.548 1.00 95.56 192 THR A CA 1
ATOM 1493 C C . THR A 1 192 ? 3.003 1.213 -10.831 1.00 95.56 192 THR A C 1
ATOM 1495 O O . THR A 1 192 ? 3.193 0.619 -11.893 1.00 95.56 192 THR A O 1
ATOM 1498 N N . ALA A 1 193 ? 3.926 1.316 -9.879 1.00 96.50 193 ALA A N 1
ATOM 1499 C CA . ALA A 1 193 ? 5.184 0.583 -9.885 1.00 96.50 193 ALA A CA 1
ATOM 1500 C C . ALA A 1 193 ? 5.176 -0.423 -8.733 1.00 96.50 193 ALA A C 1
ATOM 1502 O O . ALA A 1 193 ? 4.779 -0.096 -7.617 1.00 96.50 193 ALA A O 1
ATOM 1503 N N . TRP A 1 194 ? 5.575 -1.654 -9.017 1.00 97.25 194 TRP A N 1
ATOM 1504 C CA . TRP A 1 194 ? 5.585 -2.765 -8.075 1.00 97.25 194 TRP A CA 1
ATOM 1505 C C . TRP A 1 194 ? 7.017 -3.242 -7.918 1.00 97.25 194 TRP A C 1
ATOM 1507 O O . TRP A 1 194 ? 7.682 -3.508 -8.917 1.00 97.25 194 TRP A O 1
ATOM 1517 N N . VAL A 1 195 ? 7.477 -3.339 -6.679 1.00 97.38 195 VAL A N 1
ATOM 1518 C CA . VAL A 1 195 ? 8.797 -3.852 -6.306 1.00 97.38 195 VAL A CA 1
ATOM 1519 C C . VAL A 1 195 ? 8.584 -5.167 -5.571 1.00 97.38 195 VAL A C 1
ATOM 1521 O O . VAL A 1 195 ? 7.723 -5.214 -4.695 1.00 97.38 195 VAL A O 1
ATOM 1524 N N . TYR A 1 196 ? 9.334 -6.200 -5.951 1.00 97.44 196 TYR A N 1
ATOM 1525 C CA . TYR A 1 196 ? 9.129 -7.571 -5.490 1.00 97.44 196 TYR A CA 1
ATOM 1526 C C . TYR A 1 196 ? 10.411 -8.150 -4.893 1.00 97.44 196 TYR A C 1
ATOM 1528 O O . TYR A 1 196 ? 11.468 -8.058 -5.522 1.00 97.44 196 TYR A O 1
ATOM 1536 N N . ASP A 1 197 ? 10.263 -8.798 -3.751 1.00 97.12 197 ASP A N 1
ATOM 1537 C CA . ASP A 1 197 ? 11.030 -9.957 -3.302 1.00 97.12 197 ASP A CA 1
ATOM 1538 C C . ASP A 1 197 ? 10.243 -11.204 -3.730 1.00 97.12 197 ASP A C 1
ATOM 1540 O O . ASP A 1 197 ? 9.052 -11.317 -3.452 1.00 97.12 197 ASP A O 1
ATOM 1544 N N . THR A 1 198 ? 10.834 -12.065 -4.553 1.00 95.62 198 THR A N 1
ATOM 1545 C CA . THR A 1 198 ? 10.138 -13.223 -5.140 1.00 95.62 198 THR A CA 1
ATOM 1546 C C . THR A 1 198 ? 10.574 -14.553 -4.561 1.00 95.62 198 THR A C 1
ATOM 1548 O O . THR A 1 198 ? 9.900 -15.558 -4.808 1.00 95.62 198 THR A O 1
ATOM 1551 N N . ASP A 1 199 ? 11.699 -14.585 -3.851 1.00 95.75 199 ASP A N 1
ATOM 1552 C CA . ASP A 1 199 ? 12.187 -15.771 -3.154 1.00 95.75 199 ASP A CA 1
ATOM 1553 C C . ASP A 1 199 ? 12.152 -15.644 -1.622 1.00 95.75 199 ASP A C 1
ATOM 1555 O O . ASP A 1 199 ? 12.516 -16.603 -0.931 1.00 95.75 199 ASP A O 1
ATOM 1559 N N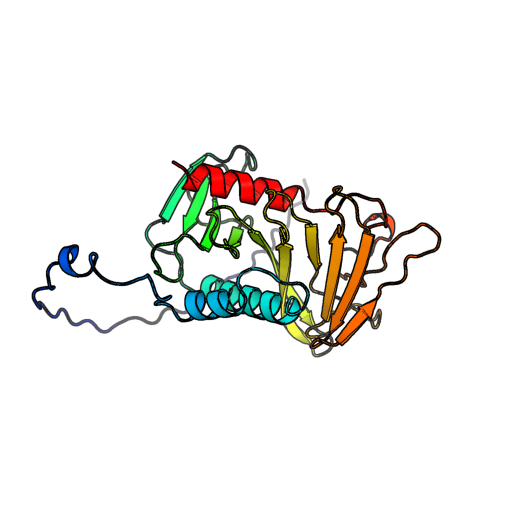 . HIS A 1 200 ? 11.584 -14.542 -1.121 1.00 94.56 200 HIS A N 1
ATOM 1560 C CA . HIS A 1 200 ? 11.277 -14.254 0.281 1.00 94.56 200 HIS A CA 1
ATOM 1561 C C . HIS A 1 200 ? 12.540 -14.126 1.149 1.00 94.56 200 HIS A C 1
ATOM 1563 O O . HIS A 1 200 ? 12.568 -14.507 2.329 1.00 94.56 200 HIS A O 1
ATOM 1569 N N . ASP A 1 201 ? 13.635 -13.630 0.565 1.00 94.94 201 ASP A N 1
ATOM 1570 C CA . ASP A 1 201 ? 14.917 -13.447 1.254 1.00 94.94 201 ASP A CA 1
ATOM 1571 C C . ASP A 1 201 ? 15.083 -12.057 1.912 1.00 94.94 201 ASP A C 1
ATOM 1573 O O . ASP A 1 201 ? 16.049 -11.812 2.651 1.00 94.94 201 ASP A O 1
ATOM 1577 N N . GLY A 1 202 ? 14.097 -11.179 1.728 1.00 93.25 202 GLY A N 1
ATOM 1578 C CA . GLY A 1 202 ? 14.033 -9.790 2.170 1.00 93.25 202 GLY A CA 1
ATOM 1579 C C . GLY A 1 202 ? 14.616 -8.789 1.170 1.00 93.25 202 GLY A C 1
ATOM 1580 O O . GLY A 1 202 ? 14.688 -7.592 1.487 1.00 93.25 202 GLY A O 1
ATOM 1581 N N . LEU A 1 203 ? 15.079 -9.233 -0.001 1.00 97.00 203 LEU A N 1
ATOM 1582 C CA . LEU A 1 203 ? 15.761 -8.411 -0.994 1.00 97.00 203 LEU A CA 1
ATOM 1583 C C . LEU A 1 203 ? 14.957 -8.278 -2.288 1.00 97.00 203 LEU A C 1
ATOM 1585 O O . LEU A 1 203 ? 14.178 -9.123 -2.699 1.00 97.00 203 LEU A O 1
ATOM 1589 N N . ILE A 1 204 ? 15.166 -7.157 -2.970 1.00 98.19 204 ILE A N 1
ATOM 1590 C CA . ILE A 1 204 ? 14.472 -6.854 -4.215 1.00 98.19 204 ILE A CA 1
ATOM 1591 C C . ILE A 1 204 ? 15.060 -7.681 -5.360 1.00 98.19 204 ILE A C 1
ATOM 1593 O O . ILE A 1 204 ? 16.210 -7.467 -5.759 1.00 98.19 204 ILE A O 1
ATOM 1597 N N . ASP A 1 205 ? 14.220 -8.489 -5.994 1.00 97.88 205 ASP A N 1
ATOM 1598 C CA . ASP A 1 205 ? 14.557 -9.291 -7.172 1.00 97.88 205 ASP A CA 1
ATOM 1599 C C . ASP A 1 205 ? 14.210 -8.607 -8.487 1.00 97.88 205 ASP A C 1
ATOM 1601 O O . ASP A 1 205 ? 14.912 -8.742 -9.497 1.00 97.88 205 ASP A O 1
ATOM 1605 N N . LYS A 1 206 ? 13.085 -7.887 -8.508 1.00 97.56 206 LYS A N 1
ATOM 1606 C CA . LYS A 1 206 ? 12.565 -7.253 -9.722 1.00 97.56 206 LYS A CA 1
ATOM 1607 C C . LYS A 1 206 ? 11.608 -6.109 -9.416 1.00 97.56 206 LYS A C 1
ATOM 1609 O O . LYS A 1 206 ? 11.099 -5.961 -8.307 1.00 97.56 206 LYS A O 1
ATOM 1614 N N . ALA A 1 207 ? 11.304 -5.338 -10.455 1.00 98.00 207 ALA A N 1
ATOM 1615 C CA . ALA A 1 207 ? 10.201 -4.393 -10.432 1.00 98.00 207 ALA A CA 1
ATOM 1616 C C . ALA A 1 207 ? 9.480 -4.304 -11.780 1.00 98.00 207 ALA A C 1
ATOM 1618 O O . ALA A 1 207 ? 10.034 -4.619 -12.837 1.00 98.00 207 ALA A O 1
ATOM 1619 N N . GLU A 1 208 ? 8.219 -3.888 -11.733 1.00 97.56 208 GLU A N 1
ATOM 1620 C CA . GLU A 1 208 ? 7.319 -3.812 -12.883 1.00 97.56 208 GLU A CA 1
ATOM 1621 C C . GLU A 1 208 ? 6.467 -2.540 -12.806 1.00 97.56 208 GLU A C 1
ATOM 1623 O O . GLU A 1 208 ? 5.972 -2.177 -11.740 1.00 97.56 208 GLU A O 1
ATOM 1628 N N . HIS A 1 209 ? 6.229 -1.895 -13.945 1.00 97.44 209 HIS A N 1
ATOM 1629 C CA . HIS A 1 209 ? 5.123 -0.959 -14.106 1.00 97.44 209 HIS A CA 1
ATOM 1630 C C . HIS A 1 209 ? 3.866 -1.723 -14.500 1.00 97.44 209 HIS A C 1
ATOM 1632 O O . HIS A 1 209 ? 3.900 -2.570 -15.395 1.00 97.44 209 HIS A O 1
ATOM 1638 N N . ILE A 1 210 ? 2.742 -1.389 -13.870 1.00 95.31 210 ILE A N 1
ATOM 1639 C CA . ILE A 1 210 ? 1.426 -1.905 -14.241 1.00 95.31 210 ILE A CA 1
ATOM 1640 C C . ILE A 1 210 ? 0.513 -0.730 -14.584 1.00 95.31 210 ILE A C 1
ATOM 1642 O O . ILE A 1 210 ? 0.205 0.101 -13.728 1.00 95.31 210 ILE A O 1
ATOM 1646 N N . ALA A 1 211 ? 0.065 -0.684 -15.841 1.00 91.50 211 ALA A N 1
ATOM 1647 C CA . ALA A 1 211 ? -0.813 0.348 -16.384 1.00 91.50 211 ALA A CA 1
ATOM 1648 C C . ALA A 1 211 ? -2.050 -0.298 -17.018 1.00 91.50 211 ALA A C 1
ATOM 1650 O O . ALA A 1 211 ? -1.968 -0.937 -18.071 1.00 91.50 211 ALA A O 1
ATOM 1651 N N . LYS A 1 212 ? -3.219 -0.147 -16.378 1.00 85.12 212 LYS A N 1
ATOM 1652 C CA . LYS A 1 212 ? -4.489 -0.763 -16.828 1.00 85.12 212 LYS A CA 1
ATOM 1653 C C . LYS A 1 212 ? -4.365 -2.281 -17.079 1.00 85.12 212 LYS A C 1
ATOM 1655 O O . LYS A 1 212 ? -4.960 -2.807 -18.015 1.00 85.12 212 LYS A O 1
ATOM 1660 N N . GLY A 1 213 ? -3.580 -2.970 -16.247 1.00 85.50 213 GLY A N 1
ATOM 1661 C CA . GLY A 1 213 ? -3.309 -4.410 -16.344 1.00 85.50 213 GLY A CA 1
ATOM 1662 C C . GLY A 1 213 ? -2.202 -4.802 -17.330 1.00 85.50 213 GLY A C 1
ATOM 1663 O O . GLY A 1 213 ? -1.801 -5.962 -17.348 1.00 85.50 213 GLY A O 1
ATOM 1664 N N . ASN A 1 214 ? -1.670 -3.864 -18.119 1.00 92.44 214 ASN A N 1
ATOM 1665 C CA . ASN A 1 214 ? -0.488 -4.117 -18.940 1.00 92.44 214 ASN A CA 1
ATOM 1666 C C . ASN A 1 214 ? 0.765 -4.023 -18.072 1.00 92.44 214 ASN A C 1
ATOM 1668 O O . ASN A 1 214 ? 0.952 -3.023 -17.379 1.00 92.44 214 ASN A O 1
ATOM 1672 N N . ILE A 1 215 ? 1.603 -5.054 -18.133 1.00 95.00 215 ILE A N 1
ATOM 1673 C CA . ILE A 1 215 ? 2.814 -5.188 -17.323 1.00 95.00 215 ILE A CA 1
ATOM 1674 C C . ILE A 1 215 ? 4.035 -4.881 -18.187 1.00 95.00 215 ILE A C 1
ATOM 1676 O O . ILE A 1 215 ? 4.216 -5.486 -19.246 1.00 95.00 215 ILE A O 1
ATOM 1680 N N . THR A 1 216 ? 4.893 -3.995 -17.695 1.00 96.88 216 THR A N 1
ATOM 1681 C CA . THR A 1 216 ? 6.189 -3.671 -18.297 1.00 96.88 216 THR A CA 1
ATOM 1682 C C . THR A 1 216 ? 7.272 -3.851 -17.242 1.00 96.88 216 THR A C 1
ATOM 1684 O O . THR A 1 216 ? 7.200 -3.248 -16.178 1.00 96.88 216 THR A O 1
ATOM 1687 N N . ALA A 1 217 ? 8.282 -4.676 -17.516 1.00 97.69 217 ALA A N 1
ATOM 1688 C CA . ALA A 1 217 ? 9.401 -4.850 -16.591 1.00 97.69 217 ALA A CA 1
ATOM 1689 C C . ALA A 1 217 ? 10.245 -3.567 -16.500 1.00 97.69 217 ALA A C 1
ATOM 1691 O O . ALA A 1 217 ? 10.586 -2.973 -17.526 1.00 97.69 217 ALA A O 1
ATOM 1692 N N . ILE A 1 218 ? 10.630 -3.181 -15.282 1.00 97.44 218 ILE A N 1
ATOM 1693 C CA . ILE A 1 218 ? 11.559 -2.075 -15.043 1.00 97.44 218 ILE A CA 1
ATOM 1694 C C . ILE A 1 218 ? 12.971 -2.626 -15.183 1.00 97.44 218 ILE A C 1
ATOM 1696 O O . ILE A 1 218 ? 13.405 -3.479 -14.409 1.00 97.44 218 ILE A O 1
ATOM 1700 N N . THR A 1 219 ? 13.693 -2.160 -16.200 1.00 96.75 219 THR A N 1
ATOM 1701 C CA . THR A 1 219 ? 15.079 -2.585 -16.407 1.00 96.75 219 THR A CA 1
ATOM 1702 C C . THR A 1 219 ? 15.980 -1.853 -15.412 1.00 96.75 219 THR A C 1
ATOM 1704 O O . THR A 1 219 ? 15.986 -0.619 -15.420 1.00 96.75 219 THR A O 1
ATOM 1707 N N . PRO A 1 220 ? 16.752 -2.565 -14.572 1.00 96.69 220 PRO A N 1
ATOM 1708 C CA . PRO A 1 220 ? 17.673 -1.914 -13.656 1.00 96.69 220 PRO A CA 1
ATOM 1709 C C . PRO A 1 220 ? 18.770 -1.169 -14.421 1.00 96.69 220 PRO A C 1
ATOM 1711 O O . PRO A 1 220 ? 19.269 -1.622 -15.456 1.00 96.69 220 PRO A O 1
ATOM 1714 N N . GLN A 1 221 ? 19.164 -0.020 -13.884 1.00 95.00 221 GLN A N 1
ATOM 1715 C CA . GLN A 1 221 ? 20.299 0.758 -14.364 1.00 95.00 221 GLN A CA 1
ATOM 1716 C C . GLN A 1 221 ? 21.616 0.000 -14.123 1.00 95.00 221 GLN A C 1
ATOM 1718 O O . GLN A 1 221 ? 21.658 -1.023 -13.440 1.00 95.00 221 GLN A O 1
ATOM 1723 N N . ALA A 1 222 ? 22.728 0.508 -14.665 1.00 94.56 222 ALA A N 1
ATOM 1724 C CA . ALA A 1 222 ? 24.036 -0.151 -14.557 1.00 94.56 222 ALA A CA 1
ATOM 1725 C C . ALA A 1 222 ? 24.510 -0.361 -13.105 1.00 94.56 222 ALA A C 1
ATOM 1727 O O . ALA A 1 222 ? 25.289 -1.272 -12.835 1.00 94.56 222 ALA A O 1
ATOM 1728 N N . ASP A 1 223 ? 24.047 0.471 -12.174 1.00 93.50 223 ASP A N 1
ATOM 1729 C CA . ASP A 1 223 ? 24.321 0.339 -10.746 1.00 93.50 223 ASP A CA 1
ATOM 1730 C C . ASP A 1 223 ? 23.278 -0.519 -10.005 1.00 93.50 223 ASP A C 1
ATOM 1732 O O . ASP A 1 223 ? 23.427 -0.740 -8.806 1.00 93.50 223 ASP A O 1
ATOM 1736 N N . GLY A 1 224 ? 22.261 -1.045 -10.690 1.00 95.69 224 GLY A N 1
ATOM 1737 C CA . GLY A 1 224 ? 21.185 -1.866 -10.135 1.00 95.69 224 GLY A CA 1
ATOM 1738 C C . GLY A 1 224 ? 19.959 -1.083 -9.660 1.00 95.69 224 GLY A C 1
ATOM 1739 O O . GLY A 1 224 ? 19.020 -1.707 -9.167 1.00 95.69 224 GLY A O 1
ATOM 1740 N N . ARG A 1 225 ? 19.952 0.254 -9.755 1.00 96.06 225 ARG A N 1
ATOM 1741 C CA . ARG A 1 225 ? 18.792 1.067 -9.358 1.00 96.06 225 ARG A CA 1
ATOM 1742 C C . ARG A 1 225 ? 17.623 0.885 -10.311 1.00 96.06 225 ARG A C 1
ATOM 1744 O O . ARG A 1 225 ? 17.809 0.709 -11.515 1.00 96.06 225 ARG A O 1
ATOM 1751 N N . LEU A 1 226 ? 16.424 0.955 -9.758 1.00 95.44 226 LEU A N 1
ATOM 1752 C CA . LEU A 1 226 ? 15.166 0.822 -10.473 1.00 95.44 226 LEU A CA 1
ATOM 1753 C C . LEU A 1 226 ? 14.559 2.209 -10.639 1.00 95.44 226 LEU A C 1
ATOM 1755 O O . LEU A 1 226 ? 14.217 2.849 -9.652 1.00 95.44 226 LEU A O 1
ATOM 1759 N N . ASP A 1 227 ? 14.433 2.675 -11.879 1.00 93.62 227 ASP A N 1
ATOM 1760 C CA . ASP A 1 227 ? 13.707 3.913 -12.151 1.00 93.62 227 ASP A CA 1
ATOM 1761 C C . ASP A 1 227 ? 12.207 3.633 -12.106 1.00 93.62 227 ASP A C 1
ATOM 1763 O O . ASP A 1 227 ? 11.621 3.101 -13.053 1.00 93.62 227 ASP A O 1
ATOM 1767 N N . LEU A 1 228 ? 11.598 3.939 -10.964 1.00 95.12 228 LEU A N 1
ATOM 1768 C CA . LEU A 1 228 ? 10.170 3.734 -10.787 1.00 95.12 228 LEU A CA 1
ATOM 1769 C C . LEU A 1 228 ? 9.334 4.791 -11.512 1.00 95.12 228 LEU A C 1
ATOM 1771 O O . LEU A 1 228 ? 8.145 4.550 -11.699 1.00 95.12 228 LEU A O 1
ATOM 1775 N N . GLY A 1 229 ? 9.902 5.942 -11.890 1.00 93.69 229 GLY A N 1
ATOM 1776 C CA . GLY A 1 229 ? 9.124 7.119 -12.292 1.00 93.69 229 GLY A CA 1
ATOM 1777 C C . GLY A 1 229 ? 8.314 7.726 -11.136 1.00 93.69 229 GLY A C 1
ATOM 1778 O O . GLY A 1 229 ? 7.308 8.386 -11.361 1.00 93.69 229 GLY A O 1
ATOM 1779 N N . TYR A 1 230 ? 8.684 7.467 -9.878 1.00 92.88 230 TYR A N 1
ATOM 1780 C CA . TYR A 1 230 ? 7.902 7.908 -8.722 1.00 92.88 230 TYR A CA 1
ATOM 1781 C C . TYR A 1 230 ? 8.111 9.401 -8.432 1.00 92.88 230 TYR A C 1
ATOM 1783 O O . TYR A 1 230 ? 9.191 9.818 -8.014 1.00 92.88 230 TYR A O 1
ATOM 1791 N N . ILE A 1 231 ? 7.070 10.218 -8.611 1.00 90.94 231 ILE A N 1
ATOM 1792 C CA . ILE A 1 231 ? 7.217 11.686 -8.580 1.00 90.94 231 ILE A CA 1
ATOM 1793 C C . ILE A 1 231 ? 7.445 12.271 -7.185 1.00 90.94 231 ILE A C 1
ATOM 1795 O O . ILE A 1 231 ? 7.870 13.417 -7.057 1.00 90.94 231 ILE A O 1
ATOM 1799 N N . LEU A 1 232 ? 7.133 11.516 -6.130 1.00 86.94 232 LEU A N 1
ATOM 1800 C CA . LEU A 1 232 ? 7.307 11.985 -4.754 1.00 86.94 232 LEU A CA 1
ATOM 1801 C C . LEU A 1 232 ? 8.741 11.792 -4.251 1.00 86.94 232 LEU A C 1
ATOM 1803 O O . LEU A 1 232 ? 9.130 12.436 -3.281 1.00 86.94 232 LEU A O 1
ATOM 1807 N N . HIS A 1 233 ? 9.525 10.955 -4.933 1.00 83.00 233 HIS A N 1
ATOM 1808 C CA . HIS A 1 233 ? 10.934 10.710 -4.644 1.00 83.00 233 HIS A CA 1
ATOM 1809 C C . HIS A 1 233 ? 11.709 10.632 -5.955 1.00 83.00 233 HIS A C 1
ATOM 1811 O O . HIS A 1 233 ? 11.930 9.558 -6.502 1.00 83.00 233 HIS A O 1
ATOM 1817 N N . THR A 1 234 ? 12.119 11.783 -6.482 1.00 78.25 234 THR A N 1
ATOM 1818 C CA . THR A 1 234 ? 12.818 11.863 -7.775 1.00 78.25 234 THR A CA 1
ATOM 1819 C C . THR A 1 234 ? 14.332 11.713 -7.652 1.00 78.25 234 THR A C 1
ATOM 1821 O O . THR A 1 234 ? 15.026 11.589 -8.658 1.00 78.25 234 THR A O 1
ATOM 1824 N N . GLU A 1 235 ? 14.868 11.748 -6.430 1.00 83.31 235 GLU A N 1
ATOM 1825 C CA . GLU A 1 235 ? 16.304 11.654 -6.197 1.00 83.31 235 GLU A CA 1
ATOM 1826 C C . GLU A 1 235 ? 16.802 10.232 -6.495 1.00 83.31 235 GLU A C 1
ATOM 1828 O O . GLU A 1 235 ? 16.339 9.274 -5.868 1.00 83.31 235 GLU A O 1
ATOM 1833 N N . PRO A 1 236 ? 17.795 10.047 -7.388 1.00 78.31 236 PRO A N 1
ATOM 1834 C CA . PRO A 1 236 ? 18.289 8.715 -7.734 1.00 78.31 236 PRO A CA 1
ATOM 1835 C C . PRO A 1 236 ? 18.779 7.914 -6.524 1.00 78.31 236 PRO A C 1
ATOM 1837 O O . PRO A 1 236 ? 18.739 6.690 -6.534 1.00 78.31 236 PRO A O 1
ATOM 1840 N N . ALA A 1 237 ? 19.272 8.595 -5.484 1.00 81.56 237 ALA A N 1
ATOM 1841 C CA . ALA A 1 237 ? 19.755 7.958 -4.263 1.00 81.56 237 ALA A CA 1
ATOM 1842 C C . ALA A 1 237 ? 18.653 7.301 -3.420 1.00 81.56 237 ALA A C 1
ATOM 1844 O O . ALA A 1 237 ? 18.971 6.439 -2.605 1.00 81.56 237 ALA A O 1
ATOM 1845 N N . GLU A 1 238 ? 17.399 7.689 -3.632 1.00 84.62 238 GLU A N 1
ATOM 1846 C CA . GLU A 1 238 ? 16.231 7.190 -2.905 1.00 84.62 238 GLU A CA 1
ATOM 1847 C C . GLU A 1 238 ? 15.487 6.096 -3.683 1.00 84.62 238 GLU A C 1
ATOM 1849 O O . GLU A 1 238 ? 14.575 5.468 -3.149 1.00 84.62 238 GLU A O 1
ATOM 1854 N N . GLN A 1 239 ? 15.889 5.837 -4.933 1.00 89.75 239 GLN A N 1
ATOM 1855 C CA . GLN A 1 239 ? 15.300 4.781 -5.748 1.00 89.75 239 GLN A CA 1
ATOM 1856 C C . GLN A 1 239 ? 15.685 3.392 -5.215 1.00 89.75 239 GLN A C 1
ATOM 1858 O O . GLN A 1 239 ? 16.857 3.165 -4.880 1.00 89.75 239 GLN A O 1
ATOM 1863 N N . PRO A 1 240 ? 14.741 2.433 -5.188 1.00 94.25 240 PRO A N 1
ATOM 1864 C CA . PRO A 1 240 ? 15.042 1.053 -4.838 1.00 94.25 240 PRO A CA 1
ATOM 1865 C C . PRO A 1 240 ? 16.079 0.433 -5.776 1.00 94.25 240 PRO A C 1
ATOM 1867 O O . PRO A 1 240 ? 16.280 0.864 -6.915 1.00 94.25 240 PRO A O 1
ATOM 1870 N N . ARG A 1 241 ? 16.754 -0.607 -5.293 1.00 96.19 241 ARG A N 1
ATOM 1871 C CA . ARG A 1 241 ? 17.862 -1.253 -5.996 1.00 96.19 241 ARG A CA 1
ATOM 1872 C C . ARG A 1 241 ? 17.716 -2.761 -5.907 1.00 96.19 241 ARG A C 1
ATOM 1874 O O . ARG A 1 241 ? 17.438 -3.265 -4.826 1.00 96.19 241 ARG A O 1
ATOM 1881 N N . ILE A 1 242 ? 17.990 -3.459 -7.006 1.00 97.62 242 ILE A N 1
ATOM 1882 C CA . ILE A 1 242 ? 18.111 -4.923 -7.009 1.00 97.62 242 ILE A CA 1
ATOM 1883 C C . ILE A 1 242 ? 19.116 -5.374 -5.937 1.00 97.62 242 ILE A C 1
ATOM 1885 O O . ILE A 1 242 ? 20.205 -4.798 -5.823 1.00 97.62 242 ILE A O 1
ATOM 1889 N N . GLY A 1 243 ? 18.738 -6.382 -5.148 1.00 97.06 243 GLY A N 1
ATOM 1890 C CA . GLY A 1 243 ? 19.498 -6.903 -4.009 1.00 97.06 243 GLY A CA 1
ATOM 1891 C C . GLY A 1 243 ? 19.553 -5.972 -2.790 1.00 97.06 243 GLY A C 1
ATOM 1892 O O . GLY A 1 243 ? 20.272 -6.256 -1.835 1.00 97.06 243 GLY A O 1
ATOM 1893 N N . GLY A 1 244 ? 18.869 -4.825 -2.828 1.00 96.00 244 GLY A N 1
ATOM 1894 C CA . GLY A 1 244 ? 18.601 -3.999 -1.650 1.00 96.00 244 GLY A CA 1
ATOM 1895 C C . GLY A 1 244 ? 17.347 -4.482 -0.918 1.00 96.00 244 GLY A C 1
ATOM 1896 O O . GLY A 1 244 ? 16.588 -5.248 -1.499 1.00 96.00 244 GLY A O 1
ATOM 1897 N N . PRO A 1 245 ? 17.101 -4.035 0.324 1.00 94.75 245 PRO A N 1
ATOM 1898 C CA . PRO A 1 245 ? 15.909 -4.439 1.060 1.00 94.75 245 PRO A CA 1
ATOM 1899 C C . PRO A 1 245 ? 14.639 -3.929 0.377 1.00 94.75 245 PRO A C 1
ATOM 1901 O O . PRO A 1 245 ? 14.615 -2.793 -0.122 1.00 94.75 245 PRO A O 1
ATOM 1904 N N . VAL A 1 246 ? 13.570 -4.726 0.403 1.00 91.44 246 VAL A N 1
ATOM 1905 C CA . VAL A 1 246 ? 12.233 -4.205 0.093 1.00 91.44 246 VAL A CA 1
ATOM 1906 C C . VAL A 1 246 ? 11.904 -3.153 1.156 1.00 91.44 246 VAL A C 1
ATOM 1908 O O . VAL A 1 246 ? 12.057 -3.413 2.347 1.00 91.44 246 VAL A O 1
ATOM 1911 N N . PRO A 1 247 ? 11.517 -1.921 0.786 1.00 87.88 247 PRO A N 1
ATOM 1912 C CA . PRO A 1 247 ? 11.370 -0.857 1.770 1.00 87.88 247 PRO A CA 1
ATOM 1913 C C . PRO A 1 247 ? 10.002 -0.952 2.465 1.00 87.88 247 PRO A C 1
ATOM 1915 O O . PRO A 1 247 ? 9.126 -0.109 2.238 1.00 87.88 247 PRO A O 1
ATOM 1918 N N . THR A 1 248 ? 9.829 -1.995 3.280 1.00 91.38 248 THR A N 1
ATOM 1919 C CA . THR A 1 248 ? 8.580 -2.417 3.933 1.00 91.38 248 THR A CA 1
ATOM 1920 C C . THR A 1 248 ? 8.618 -2.384 5.461 1.00 91.38 248 THR A C 1
ATOM 1922 O O . THR A 1 248 ? 7.558 -2.523 6.066 1.00 91.38 248 THR A O 1
ATOM 1925 N N . ASP A 1 249 ? 9.759 -2.073 6.092 1.00 90.56 249 ASP A N 1
ATOM 1926 C CA . ASP A 1 249 ? 9.929 -1.997 7.559 1.00 90.56 249 ASP A CA 1
ATOM 1927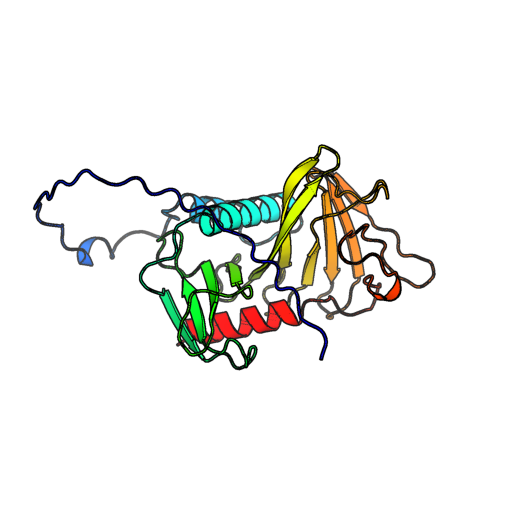 C C . ASP A 1 249 ? 8.776 -1.281 8.283 1.00 90.56 249 ASP A C 1
ATOM 1929 O O . ASP A 1 249 ? 8.305 -1.700 9.342 1.00 90.56 249 ASP A O 1
ATOM 1933 N N . PHE A 1 250 ? 8.301 -0.173 7.704 1.00 89.75 250 PHE A N 1
ATOM 1934 C CA . PHE A 1 250 ? 7.185 0.585 8.255 1.00 89.75 250 PHE A CA 1
ATOM 1935 C C . PHE A 1 250 ? 5.874 -0.219 8.287 1.00 89.75 250 PHE A C 1
ATOM 1937 O O . PHE A 1 250 ? 5.149 -0.191 9.279 1.00 89.75 250 PHE A O 1
ATOM 1944 N N . PHE A 1 251 ? 5.578 -0.949 7.216 1.00 94.56 251 PHE A N 1
ATOM 1945 C CA . PHE A 1 251 ? 4.364 -1.747 7.062 1.00 94.56 251 PHE A CA 1
ATOM 1946 C C . PHE A 1 251 ? 4.398 -2.961 7.988 1.00 94.56 251 PHE A C 1
ATOM 1948 O O . PHE A 1 251 ? 3.409 -3.228 8.665 1.00 94.56 251 PHE A O 1
ATOM 1955 N N . GLU A 1 252 ? 5.550 -3.628 8.097 1.00 94.62 252 GLU A N 1
ATOM 1956 C CA . GLU A 1 252 ? 5.767 -4.740 9.035 1.00 94.62 252 GLU A CA 1
ATOM 1957 C C . GLU A 1 252 ? 5.520 -4.318 10.482 1.00 94.62 252 GLU A C 1
ATOM 1959 O O . GLU A 1 252 ? 4.921 -5.042 11.278 1.00 94.62 252 GLU A O 1
ATOM 1964 N N . MET A 1 253 ? 5.978 -3.121 10.836 1.00 93.31 253 MET A N 1
ATOM 1965 C CA . MET A 1 253 ? 5.794 -2.561 12.165 1.00 93.31 253 MET A CA 1
ATOM 1966 C C . MET A 1 253 ? 4.318 -2.276 12.469 1.00 93.31 253 MET A C 1
ATOM 1968 O O . MET A 1 253 ? 3.843 -2.625 13.551 1.00 93.31 253 MET A O 1
ATOM 1972 N N . VAL A 1 254 ? 3.587 -1.702 11.509 1.00 94.44 254 VAL A N 1
ATOM 1973 C CA . VAL A 1 254 ? 2.137 -1.486 11.612 1.00 94.44 254 VAL A CA 1
ATOM 1974 C C . VAL A 1 254 ? 1.393 -2.815 11.750 1.00 94.44 254 VAL A C 1
ATOM 1976 O O . VAL A 1 254 ? 0.633 -2.981 12.705 1.00 94.44 254 VAL A O 1
ATOM 1979 N N . ALA A 1 255 ? 1.635 -3.763 10.840 1.00 95.69 255 ALA A N 1
ATOM 1980 C CA . ALA A 1 255 ? 1.005 -5.083 10.833 1.00 95.69 255 ALA A CA 1
ATOM 1981 C C . ALA A 1 255 ? 1.199 -5.792 12.177 1.00 95.69 255 ALA A C 1
ATOM 1983 O O . ALA A 1 255 ? 0.234 -6.180 12.832 1.00 95.69 255 ALA A O 1
ATOM 1984 N N . ARG A 1 256 ? 2.439 -5.825 12.676 1.00 95.38 256 ARG A N 1
ATOM 1985 C CA . ARG A 1 256 ? 2.771 -6.438 13.966 1.00 95.38 256 ARG A CA 1
ATOM 1986 C C . ARG A 1 256 ? 2.013 -5.823 15.139 1.00 95.38 256 ARG A C 1
ATOM 1988 O O . ARG A 1 256 ? 1.591 -6.550 16.038 1.00 95.38 256 ARG A O 1
ATOM 1995 N N . GLU A 1 257 ? 1.875 -4.498 15.189 1.00 95.25 257 GLU A N 1
ATOM 1996 C CA . GLU A 1 257 ? 1.137 -3.844 16.276 1.00 95.25 257 GLU A CA 1
ATOM 1997 C C . GLU A 1 257 ? -0.374 -4.067 16.173 1.00 95.25 257 GLU A C 1
ATOM 1999 O O . GLU A 1 257 ? -1.020 -4.273 17.205 1.00 95.25 257 GLU A O 1
ATOM 2004 N N . VAL A 1 258 ? -0.929 -4.067 14.959 1.00 96.00 258 VAL A N 1
ATOM 2005 C CA . VAL A 1 258 ? -2.337 -4.395 14.701 1.00 96.00 258 VAL A CA 1
ATOM 2006 C C . VAL A 1 258 ? -2.635 -5.836 15.109 1.00 96.00 258 VAL A C 1
ATOM 2008 O O . VAL A 1 258 ? -3.534 -6.062 15.922 1.00 96.00 258 VAL A O 1
ATOM 2011 N N . ASP A 1 259 ? -1.839 -6.797 14.653 1.00 95.88 259 ASP A N 1
ATOM 2012 C CA . ASP A 1 259 ? -2.029 -8.218 14.947 1.00 95.88 259 ASP A CA 1
ATOM 2013 C C . ASP A 1 259 ? -1.878 -8.492 16.451 1.00 95.88 259 ASP A C 1
ATOM 2015 O O . ASP A 1 259 ? -2.725 -9.136 17.079 1.00 95.88 259 ASP A O 1
ATOM 2019 N N . ALA A 1 260 ? -0.857 -7.907 17.090 1.00 95.19 260 ALA A N 1
ATOM 2020 C CA . ALA A 1 260 ? -0.672 -8.001 18.538 1.00 95.19 260 ALA A CA 1
ATOM 2021 C C . ALA A 1 260 ? -1.804 -7.333 19.331 1.00 95.19 260 ALA A C 1
ATOM 2023 O O . ALA A 1 260 ? -2.076 -7.725 20.473 1.00 95.19 260 ALA A O 1
ATOM 2024 N N . LEU A 1 261 ? -2.445 -6.303 18.772 1.00 95.88 261 LEU A N 1
ATOM 2025 C CA . LEU A 1 261 ? -3.621 -5.692 19.368 1.00 95.88 261 LEU A CA 1
ATOM 2026 C C . LEU A 1 261 ? -4.829 -6.616 19.234 1.00 95.88 261 LEU A C 1
ATOM 2028 O O . LEU A 1 261 ? -5.529 -6.788 20.228 1.00 95.88 261 LEU A O 1
ATOM 2032 N N . LEU A 1 262 ? -5.063 -7.224 18.069 1.00 94.56 262 LEU A N 1
ATOM 2033 C CA . LEU A 1 262 ? -6.204 -8.104 17.771 1.00 94.56 262 LEU A CA 1
ATOM 2034 C C . LEU A 1 262 ? -6.129 -9.485 18.444 1.00 94.56 262 LEU A C 1
ATOM 2036 O O . LEU A 1 262 ? -7.170 -10.077 18.721 1.00 94.56 262 LEU A O 1
ATOM 2040 N N . ALA A 1 263 ? -4.937 -9.958 18.807 1.00 92.69 263 ALA A N 1
ATOM 2041 C CA . ALA A 1 263 ? -4.750 -11.229 19.514 1.00 92.69 263 ALA A CA 1
ATOM 2042 C C . ALA A 1 263 ? -5.134 -11.209 21.014 1.00 92.69 263 ALA A C 1
ATOM 2044 O O . ALA A 1 263 ? -5.167 -12.261 21.654 1.00 92.69 263 ALA A O 1
ATOM 2045 N N . ARG A 1 264 ? -5.378 -10.028 21.600 1.00 85.25 264 ARG A N 1
ATOM 2046 C CA . ARG A 1 264 ? -5.731 -9.850 23.029 1.00 85.25 264 ARG A CA 1
ATOM 2047 C C . ARG A 1 264 ? -7.186 -10.197 23.364 1.00 85.25 264 ARG A C 1
ATOM 2049 O O . ARG A 1 264 ? -7.457 -10.389 24.565 1.00 85.25 264 ARG A O 1
#